Protein AF-A0A2G2H6J4-F1 (afdb_monomer_lite)

Secondary structure (DSSP, 8-state):
--SSHHHHHHHSSS---------PEEETTT-SBPPEETT-TT-SSHHHHHHHHHHHHHHHHHTT---SS-EEEEEEEEE-TTS-EEEEEEEEE-HHHHHHHHHHHHHHHHHHHHHHHHHHHHHHHHTTS-S--------TTTTTTTTSS---SSHHHHHHHHHHHH--EEE-EEETTEEEEEEEEEEEEE--

Radius of gyration: 25.8 Å; chains: 1; bounding box: 70×59×60 Å

pLDDT: mean 78.17, std 18.8, range [38.25, 97.38]

Foldseek 3Di:
DPPPVVVVCVVPPDDPDPPPPVFDAAAQVPFPFAFAWPPQPPPPDRPVVVLVLLCVLCCVVQVVQPAPDKFKKKWKWKQALVFAIDPTDIGGGCPSVQVVVVVVVVVVVVVVVVVVVVVVVVVVVVVVDDDDDDDDDPPPPPVVVVVVVPDPPGPSVNSVVSCRVRITTPHATDHPRGRGMYMDMRIDIDDD

Structure (mmCIF, N/CA/C/O backbone):
data_AF-A0A2G2H6J4-F1
#
_entry.id   AF-A0A2G2H6J4-F1
#
loop_
_atom_site.group_PDB
_atom_site.id
_atom_site.type_symbol
_atom_site.label_atom_id
_atom_site.label_alt_id
_atom_site.label_comp_id
_atom_site.label_asym_id
_atom_site.label_entity_id
_atom_site.label_seq_id
_atom_site.pdbx_PDB_ins_code
_atom_site.Cartn_x
_atom_site.Cartn_y
_atom_site.Cartn_z
_atom_site.occupancy
_atom_site.B_iso_or_equiv
_atom_site.auth_seq_id
_atom_site.auth_comp_id
_atom_site.auth_asym_id
_atom_site.auth_atom_id
_atom_site.pdbx_PDB_model_num
ATOM 1 N N . MET A 1 1 ? 29.496 -45.211 30.430 1.00 53.81 1 MET A N 1
ATOM 2 C CA . MET A 1 1 ? 28.353 -44.350 30.821 1.00 53.81 1 MET A CA 1
ATOM 3 C C . MET A 1 1 ? 28.423 -42.993 30.107 1.00 53.81 1 MET A C 1
ATOM 5 O O . MET A 1 1 ? 28.480 -41.964 30.766 1.00 53.81 1 MET A O 1
ATOM 9 N N . LYS A 1 2 ? 28.460 -42.969 28.765 1.00 48.81 2 LYS A N 1
ATOM 10 C CA . LYS A 1 2 ? 28.408 -41.722 27.970 1.00 48.81 2 LYS A CA 1
ATOM 11 C C . LYS A 1 2 ? 27.407 -41.770 26.804 1.00 48.81 2 LYS A C 1
ATOM 13 O O . LYS A 1 2 ? 27.169 -40.742 26.190 1.00 48.81 2 LYS A O 1
ATOM 18 N N . ASP A 1 3 ? 26.724 -42.897 26.596 1.00 51.22 3 ASP A N 1
ATOM 19 C CA . ASP A 1 3 ? 25.886 -43.107 25.403 1.00 51.22 3 ASP A CA 1
ATOM 20 C C . ASP A 1 3 ? 24.373 -42.979 25.654 1.00 51.22 3 ASP A C 1
ATOM 22 O O . ASP A 1 3 ? 23.571 -43.194 24.755 1.00 51.22 3 ASP A O 1
ATOM 26 N N . ILE A 1 4 ? 23.955 -42.593 26.865 1.00 51.16 4 ILE A N 1
ATOM 27 C CA . ILE A 1 4 ? 22.527 -42.455 27.220 1.00 51.16 4 ILE A CA 1
ATOM 28 C C . ILE A 1 4 ? 22.023 -41.008 27.041 1.00 51.16 4 ILE A C 1
ATOM 30 O O . ILE A 1 4 ? 20.825 -40.777 26.903 1.00 51.16 4 ILE A O 1
ATOM 34 N N . PHE A 1 5 ? 22.922 -40.022 26.945 1.00 47.19 5 PHE A N 1
ATOM 35 C CA . PHE A 1 5 ? 22.533 -38.609 26.838 1.00 47.19 5 PHE A CA 1
ATOM 36 C C . PHE A 1 5 ? 22.130 -38.151 25.424 1.00 47.19 5 PHE A C 1
ATOM 38 O O . PHE A 1 5 ? 21.476 -37.120 25.302 1.00 47.19 5 PHE A O 1
ATOM 45 N N . CYS A 1 6 ? 22.436 -38.905 24.360 1.00 45.38 6 CYS A N 1
ATOM 46 C CA . CYS A 1 6 ? 22.014 -38.532 22.998 1.00 45.38 6 CYS A CA 1
ATOM 47 C C . CYS A 1 6 ? 20.571 -38.937 22.656 1.00 45.38 6 CYS A C 1
ATOM 49 O O . CYS A 1 6 ? 19.964 -38.328 21.781 1.00 45.38 6 CYS A O 1
ATOM 51 N N . ILE A 1 7 ? 19.983 -39.920 23.347 1.00 48.59 7 ILE A N 1
ATOM 52 C CA . ILE A 1 7 ? 18.639 -40.418 22.999 1.00 48.59 7 ILE A CA 1
ATOM 53 C C . ILE A 1 7 ? 17.538 -39.486 23.534 1.00 48.59 7 ILE A C 1
ATOM 55 O O . ILE A 1 7 ? 16.490 -39.337 22.910 1.00 48.59 7 ILE A O 1
ATOM 59 N N . ILE A 1 8 ? 17.786 -38.771 24.636 1.00 47.91 8 ILE A N 1
ATOM 60 C CA . ILE A 1 8 ? 16.792 -37.856 25.226 1.00 47.91 8 ILE A CA 1
ATOM 61 C C . ILE A 1 8 ? 16.597 -36.595 24.360 1.00 47.91 8 ILE A C 1
ATOM 63 O O . ILE A 1 8 ? 15.494 -36.053 24.311 1.00 47.91 8 ILE A O 1
ATOM 67 N N . ALA A 1 9 ? 17.607 -36.184 23.583 1.00 46.34 9 ALA A N 1
ATOM 68 C CA . ALA A 1 9 ? 17.483 -35.070 22.638 1.00 46.34 9 ALA A CA 1
ATOM 69 C C . ALA A 1 9 ? 16.568 -35.386 21.435 1.00 46.34 9 ALA A C 1
ATOM 71 O O . ALA A 1 9 ? 16.030 -34.469 20.819 1.00 46.34 9 ALA A O 1
ATOM 72 N N . VAL A 1 10 ? 16.330 -36.668 21.128 1.00 49.16 10 VAL A N 1
ATOM 73 C CA . VAL A 1 10 ? 15.421 -37.086 20.045 1.00 49.16 10 VAL A CA 1
ATOM 74 C C . VAL A 1 10 ? 13.956 -37.111 20.509 1.00 49.16 10 VAL A C 1
ATOM 76 O O . VAL A 1 10 ? 13.056 -36.954 19.690 1.00 49.16 10 VAL A O 1
ATOM 79 N N . LEU A 1 11 ? 13.691 -37.215 21.819 1.00 47.47 11 LEU A N 1
ATOM 80 C CA . LEU A 1 11 ? 12.323 -37.228 22.365 1.00 47.47 11 LEU A CA 1
ATOM 81 C C . LEU A 1 11 ? 11.753 -35.836 22.686 1.00 47.47 11 LEU A C 1
ATOM 83 O O . LEU A 1 11 ? 10.541 -35.698 22.807 1.00 47.47 11 LEU A O 1
ATOM 87 N N . PHE A 1 12 ? 12.591 -34.799 22.762 1.00 49.03 12 PHE A N 1
ATOM 88 C CA . PHE A 1 12 ? 12.162 -33.399 22.941 1.00 49.03 12 PHE A CA 1
ATOM 89 C C . PHE A 1 12 ? 12.494 -32.500 21.735 1.00 49.03 12 PHE A C 1
ATOM 91 O O . PHE A 1 12 ? 12.412 -31.278 21.825 1.00 49.03 12 PHE A O 1
ATOM 98 N N . GLY A 1 13 ? 12.891 -33.094 20.606 1.00 50.12 13 GLY A N 1
ATOM 99 C CA . GLY A 1 13 ? 13.472 -32.377 19.466 1.00 50.12 13 GLY A CA 1
ATOM 100 C C . GLY A 1 13 ? 12.536 -32.083 18.292 1.00 50.12 13 GLY A C 1
ATOM 101 O O . GLY A 1 13 ? 12.991 -31.511 17.308 1.00 50.12 13 GLY A O 1
ATOM 102 N N . VAL A 1 14 ? 11.255 -32.460 18.343 1.00 56.88 14 VAL A N 1
ATOM 103 C CA . VAL A 1 14 ? 10.308 -32.182 17.249 1.00 56.88 14 VAL A CA 1
ATOM 104 C C . VAL A 1 14 ? 8.954 -31.789 17.813 1.00 56.88 14 VAL A C 1
ATOM 106 O O . VAL A 1 14 ? 8.169 -32.642 18.212 1.00 56.88 14 VAL A O 1
ATOM 109 N N . SER A 1 15 ? 8.695 -30.483 17.825 1.00 49.84 15 SER A N 1
ATOM 110 C CA . SER A 1 15 ? 7.409 -29.870 17.459 1.00 49.84 15 SER A CA 1
ATOM 111 C C . SER A 1 15 ? 7.439 -28.386 17.827 1.00 49.84 15 SER A C 1
ATOM 113 O O . SER A 1 15 ? 6.701 -27.936 18.699 1.00 49.84 15 SER A O 1
ATOM 115 N N . LEU A 1 16 ? 8.274 -27.593 17.143 1.00 47.56 16 LEU A N 1
ATOM 116 C CA . LEU A 1 16 ? 7.927 -26.184 16.957 1.00 47.56 16 LEU A CA 1
ATOM 117 C C . LEU A 1 16 ? 6.875 -26.170 15.845 1.00 47.56 16 LEU A C 1
AT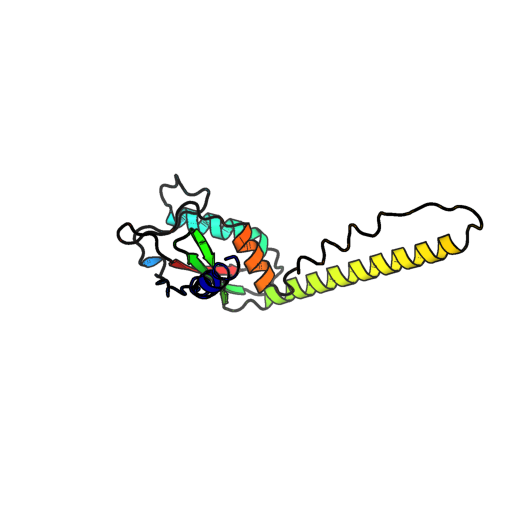OM 119 O O . LEU A 1 16 ? 7.180 -26.010 14.666 1.00 47.56 16 LEU A O 1
ATOM 123 N N . LEU A 1 17 ? 5.641 -26.496 16.225 1.00 44.19 17 LEU A N 1
ATOM 124 C CA . LEU A 1 17 ? 4.494 -26.331 15.354 1.00 44.19 17 LEU A CA 1
ATOM 125 C C . LEU A 1 17 ? 4.433 -24.846 15.009 1.00 44.19 17 LEU A C 1
ATOM 127 O O . LEU A 1 17 ? 4.262 -24.007 15.893 1.00 44.19 17 LEU A O 1
ATOM 131 N N . ALA A 1 18 ? 4.592 -24.538 13.724 1.00 49.94 18 ALA A N 1
ATOM 132 C CA . ALA A 1 18 ? 4.018 -23.339 13.150 1.00 49.94 18 ALA A CA 1
ATOM 133 C C . ALA A 1 18 ? 2.519 -23.399 13.466 1.00 49.94 18 ALA A C 1
ATOM 135 O O . ALA A 1 18 ? 1.755 -24.101 12.808 1.00 49.94 18 ALA A O 1
ATOM 136 N N . GLN A 1 19 ? 2.123 -22.771 14.571 1.00 46.06 19 GLN A N 1
ATOM 137 C CA . GLN A 1 19 ? 0.727 -22.521 14.862 1.00 46.06 19 GLN A CA 1
ATOM 138 C C . GLN A 1 19 ? 0.281 -21.471 13.848 1.00 46.06 19 GLN A C 1
ATOM 140 O O . GLN A 1 19 ? 0.459 -20.274 14.075 1.00 46.06 19 GLN A O 1
ATOM 145 N N . ASP A 1 20 ? -0.285 -21.926 12.730 1.00 50.69 20 ASP A N 1
ATOM 146 C CA . ASP A 1 20 ? -1.257 -21.132 11.983 1.00 50.69 20 ASP A CA 1
ATOM 147 C C . ASP A 1 20 ? -2.465 -20.962 12.907 1.00 50.69 20 ASP A C 1
ATOM 149 O O . ASP A 1 20 ? -3.450 -21.696 12.872 1.00 50.69 20 ASP A O 1
ATOM 153 N N . ASN A 1 21 ? -2.337 -20.022 13.840 1.00 63.00 21 ASN A N 1
ATOM 154 C CA . ASN A 1 21 ? -3.494 -19.458 14.494 1.00 63.00 21 ASN A CA 1
ATOM 155 C C . ASN A 1 21 ? -4.231 -18.706 13.387 1.00 63.00 21 ASN A C 1
ATOM 157 O O . ASN A 1 21 ? -3.714 -17.697 12.901 1.00 63.00 21 ASN A O 1
ATOM 161 N N . ASP A 1 22 ? -5.395 -19.215 12.978 1.00 74.56 22 ASP A N 1
ATOM 162 C CA . ASP A 1 22 ? -6.333 -18.534 12.084 1.00 74.56 22 ASP A CA 1
ATOM 163 C C . ASP A 1 22 ? -6.742 -17.200 12.723 1.00 74.56 22 ASP A C 1
ATOM 165 O O . ASP A 1 22 ? -7.742 -17.068 13.433 1.00 74.56 22 ASP A O 1
ATOM 169 N N . GLU A 1 23 ? -5.892 -16.197 12.539 1.00 85.69 23 GLU A N 1
ATOM 170 C CA . GLU A 1 23 ? -6.055 -14.888 13.130 1.00 85.69 23 GLU A CA 1
ATOM 171 C C . GLU A 1 23 ? -7.283 -14.237 12.505 1.00 85.69 23 GLU A C 1
ATOM 173 O O . GLU A 1 23 ? -7.331 -13.951 11.306 1.00 85.69 23 GLU A O 1
ATOM 178 N N . LYS A 1 24 ? -8.301 -13.996 13.328 1.00 93.12 24 LYS A N 1
ATOM 179 C CA . LYS A 1 24 ? -9.551 -13.406 12.868 1.00 93.12 24 LYS A CA 1
ATOM 180 C C . LYS A 1 24 ? -9.310 -11.996 12.322 1.00 93.12 24 LYS A C 1
ATOM 182 O O . LYS A 1 24 ? -8.872 -11.101 13.044 1.00 93.12 24 LYS A O 1
ATOM 187 N N . ILE A 1 25 ? -9.664 -11.795 11.055 1.00 95.81 25 ILE A N 1
ATOM 188 C CA . ILE A 1 25 ? -9.542 -10.510 10.361 1.00 95.81 25 ILE A CA 1
ATOM 189 C C . ILE A 1 25 ? -10.883 -9.772 10.414 1.00 95.81 25 ILE A C 1
ATOM 191 O O . ILE A 1 25 ? -11.901 -10.271 9.932 1.00 95.81 25 ILE A O 1
ATOM 195 N N . TYR A 1 26 ? -10.879 -8.566 10.974 1.00 96.50 26 TYR A N 1
ATOM 196 C CA . TYR A 1 26 ? -12.039 -7.678 11.037 1.00 96.50 26 TYR A CA 1
ATOM 197 C C . TYR A 1 26 ? -12.042 -6.682 9.876 1.00 96.50 26 TYR A C 1
ATOM 199 O O . TYR A 1 26 ? -11.001 -6.359 9.314 1.00 96.50 26 TYR A O 1
ATOM 207 N N . ASN A 1 27 ? -13.210 -6.153 9.515 1.00 96.56 27 ASN A N 1
ATOM 208 C CA . ASN A 1 27 ? -13.281 -5.031 8.579 1.00 96.56 27 ASN A CA 1
ATOM 209 C C . ASN A 1 27 ? -12.948 -3.722 9.305 1.00 96.56 27 ASN A C 1
ATOM 211 O O . ASN A 1 27 ? -13.371 -3.526 10.444 1.00 96.56 27 ASN A O 1
ATOM 215 N N . PHE A 1 28 ? -12.262 -2.806 8.618 1.00 95.44 28 PHE A N 1
ATOM 216 C CA . PHE A 1 28 ? -11.861 -1.499 9.159 1.00 95.44 28 PHE A CA 1
ATOM 217 C C . PHE A 1 28 ? -13.009 -0.715 9.810 1.00 95.44 28 PHE A C 1
ATOM 219 O O . PHE A 1 28 ? -12.828 -0.116 10.859 1.00 95.44 28 PHE A O 1
ATOM 226 N N . ASN A 1 29 ? -14.215 -0.795 9.249 1.00 93.62 29 ASN A N 1
ATOM 227 C CA . ASN A 1 29 ? -15.375 -0.039 9.734 1.00 93.62 29 ASN A CA 1
ATOM 228 C C . ASN A 1 29 ? -16.028 -0.646 10.994 1.00 93.62 29 ASN A C 1
ATOM 230 O O . ASN A 1 29 ? -17.006 -0.100 11.493 1.00 93.62 29 ASN A O 1
ATOM 234 N N . VAL A 1 30 ? -15.565 -1.814 11.450 1.00 94.94 30 VAL A N 1
ATOM 235 C CA . VAL A 1 30 ? -16.158 -2.559 12.577 1.00 94.94 30 VAL A CA 1
ATOM 236 C C . VAL A 1 30 ? -15.301 -2.457 13.838 1.00 94.94 30 VAL A C 1
ATOM 238 O O . VAL A 1 30 ? -15.811 -2.650 14.942 1.00 94.94 30 VAL A O 1
ATOM 241 N N . VAL A 1 31 ? -14.005 -2.170 13.702 1.00 95.19 31 VAL A N 1
ATOM 242 C CA . VAL A 1 31 ? -13.122 -2.045 14.865 1.00 95.19 31 VAL A CA 1
ATOM 243 C C . VAL A 1 31 ? -13.379 -0.747 15.617 1.00 95.19 31 VAL A C 1
ATOM 245 O O . VAL A 1 31 ? -13.730 0.274 15.031 1.00 95.19 31 VAL A O 1
ATOM 248 N N . LYS A 1 32 ? -13.203 -0.799 16.939 1.00 92.81 32 LYS A N 1
ATOM 249 C CA . LYS A 1 32 ? -13.398 0.362 17.811 1.00 92.81 32 LYS A CA 1
ATOM 250 C C . LYS A 1 32 ? -12.258 1.363 17.648 1.00 92.81 32 LYS A C 1
ATOM 252 O O . LYS A 1 32 ? -12.498 2.565 17.605 1.00 92.81 32 LYS A O 1
ATOM 257 N N . GLU A 1 33 ? -11.031 0.856 17.574 1.00 94.81 33 GLU A N 1
ATOM 258 C CA . GLU A 1 33 ? -9.832 1.663 17.388 1.00 94.81 33 GLU A CA 1
ATOM 259 C C . GLU A 1 33 ? -9.101 1.175 16.141 1.00 94.81 33 GLU A C 1
ATOM 261 O O . GLU A 1 33 ? -8.753 -0.000 16.022 1.00 94.81 33 GLU A O 1
ATOM 266 N N . ILE A 1 34 ? -8.906 2.079 15.185 1.00 95.81 34 ILE A N 1
ATOM 267 C CA . ILE A 1 34 ? -8.227 1.786 13.923 1.00 95.81 34 ILE A CA 1
ATOM 268 C C . ILE A 1 34 ? -6.703 1.710 14.119 1.00 95.81 34 ILE A C 1
ATOM 270 O O . ILE A 1 34 ? -6.186 2.273 15.089 1.00 95.81 34 ILE A O 1
ATOM 274 N N . PRO A 1 35 ? -5.957 1.073 13.195 1.00 96.50 35 PRO A N 1
ATOM 275 C CA . PRO A 1 35 ? -4.502 1.126 13.226 1.00 96.50 35 PRO A CA 1
ATOM 276 C C . PRO A 1 35 ? -4.011 2.573 13.111 1.00 96.50 35 PRO A C 1
ATOM 278 O O . PRO A 1 35 ? -4.496 3.337 12.276 1.00 96.50 35 PRO A O 1
ATOM 281 N N . ILE A 1 36 ? -3.012 2.933 13.911 1.00 96.31 36 ILE A N 1
ATOM 282 C CA . ILE A 1 36 ? -2.348 4.236 13.839 1.00 96.31 36 ILE A CA 1
ATOM 283 C C . ILE A 1 36 ? -1.073 4.071 13.019 1.00 96.31 36 ILE A C 1
ATOM 285 O O . ILE A 1 36 ? -0.173 3.331 13.415 1.00 96.31 36 ILE A O 1
ATOM 289 N N . ILE A 1 37 ? -0.996 4.757 11.880 1.00 95.38 37 ILE A N 1
ATOM 290 C CA . ILE A 1 37 ? 0.233 4.875 11.084 1.00 95.38 37 ILE A CA 1
ATOM 291 C C . ILE A 1 37 ? 1.153 5.906 11.750 1.00 95.38 37 ILE A C 1
ATOM 293 O O . ILE A 1 37 ? 0.672 6.872 12.343 1.00 95.38 37 ILE A O 1
ATOM 297 N N . VAL A 1 38 ? 2.467 5.690 11.667 1.00 94.69 38 VAL A N 1
ATOM 298 C CA . VAL A 1 38 ? 3.471 6.651 12.152 1.00 94.69 38 VAL A CA 1
ATOM 299 C C . VAL A 1 38 ? 3.224 8.032 11.533 1.00 94.69 38 VAL A C 1
ATOM 301 O O . VAL A 1 38 ? 3.143 8.151 10.310 1.00 94.69 38 VAL A O 1
ATOM 304 N N . GLY A 1 39 ? 3.110 9.060 12.377 1.00 93.12 39 GLY A N 1
ATOM 305 C CA . GLY A 1 39 ? 2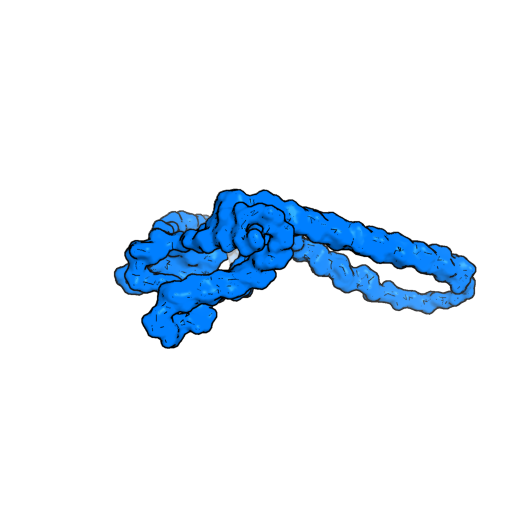.756 10.431 11.992 1.00 93.12 39 GLY A CA 1
ATOM 306 C C . GLY A 1 39 ? 1.306 10.818 12.312 1.00 93.12 39 GLY A C 1
ATOM 307 O O . GLY A 1 39 ? 0.964 11.995 12.226 1.00 93.12 39 GLY A O 1
ATOM 308 N N . CYS A 1 40 ? 0.462 9.862 12.714 1.00 96.19 40 CYS A N 1
ATOM 309 C CA . CYS A 1 40 ? -0.944 10.094 13.064 1.00 96.19 40 CYS A CA 1
ATOM 310 C C . CYS A 1 40 ? -1.256 9.989 14.567 1.00 96.19 40 CYS A C 1
ATOM 312 O O . CYS A 1 40 ? -2.431 9.999 14.939 1.00 96.19 40 CYS A O 1
ATOM 314 N N . GLU A 1 41 ? -0.251 9.873 15.438 1.00 95.12 41 GLU A N 1
ATOM 315 C CA . GLU A 1 41 ? -0.424 9.625 16.878 1.00 95.12 41 GLU A CA 1
ATOM 316 C C . GLU A 1 41 ? -1.254 10.708 17.581 1.00 95.12 41 GLU A C 1
ATOM 318 O O . GLU A 1 41 ? -2.171 10.390 18.343 1.00 95.12 41 GLU A O 1
ATOM 323 N N . GLU A 1 42 ? -0.964 11.969 17.263 1.00 94.69 42 GLU A N 1
ATOM 324 C CA . GLU A 1 42 ? -1.557 13.153 17.896 1.00 94.69 42 GLU A CA 1
ATOM 325 C C . GLU A 1 42 ? -2.707 13.760 17.073 1.00 94.69 42 GLU A C 1
ATOM 327 O O . GLU A 1 42 ? -3.225 14.827 17.403 1.00 94.69 42 GLU A O 1
ATOM 332 N N . SER A 1 43 ? -3.126 13.103 15.983 1.00 95.19 43 SER A N 1
ATOM 333 C CA . SER A 1 43 ? -4.230 13.611 15.165 1.00 95.19 43 SER A CA 1
ATOM 334 C C . SER A 1 43 ? -5.551 13.534 15.931 1.00 95.19 43 SER A C 1
ATOM 336 O O . SER A 1 43 ? -5.932 12.473 16.435 1.00 95.19 43 SER A O 1
ATOM 338 N N . ALA A 1 44 ? -6.293 14.646 15.949 1.00 93.62 44 ALA A N 1
ATOM 339 C CA . ALA A 1 44 ? -7.660 14.686 16.467 1.00 93.62 44 ALA A CA 1
ATOM 340 C C . ALA A 1 44 ? -8.606 13.783 15.654 1.00 93.62 44 ALA A C 1
ATOM 342 O O . ALA A 1 44 ? -9.517 13.178 16.214 1.00 93.62 44 ALA A O 1
ATOM 343 N N . ASP A 1 45 ? -8.355 13.658 14.347 1.00 95.62 45 ASP A N 1
ATOM 344 C CA . ASP A 1 45 ? -9.065 12.753 13.444 1.00 95.62 45 ASP A CA 1
ATOM 345 C C . ASP A 1 45 ? -8.082 11.712 12.892 1.00 95.62 45 ASP A C 1
ATOM 347 O O . ASP A 1 45 ? -7.393 11.909 11.882 1.00 95.62 45 ASP A O 1
ATOM 351 N N . ARG A 1 46 ? -7.965 10.601 13.623 1.00 93.75 46 ARG A N 1
ATOM 352 C CA . ARG A 1 46 ? -7.043 9.509 13.284 1.00 93.75 46 ARG A CA 1
ATOM 353 C C . ARG A 1 46 ? -7.436 8.807 11.990 1.00 93.75 46 ARG A C 1
ATOM 355 O O . ARG A 1 46 ? -6.552 8.366 11.264 1.00 93.75 46 ARG A O 1
ATOM 362 N N . GLU A 1 47 ? -8.732 8.705 11.688 1.00 94.00 47 GLU A N 1
ATOM 363 C CA . GLU A 1 47 ? -9.204 8.039 10.471 1.00 94.00 47 GLU A CA 1
ATOM 364 C C . GLU A 1 47 ? -8.849 8.853 9.236 1.00 94.00 47 GLU A C 1
ATOM 366 O O . GLU A 1 47 ? -8.321 8.307 8.262 1.00 94.00 47 GLU A O 1
ATOM 371 N N . LYS A 1 48 ? -9.095 10.162 9.288 1.00 95.50 48 LYS A N 1
ATOM 372 C CA . LYS A 1 48 ? -8.693 11.063 8.215 1.00 95.50 48 LYS A CA 1
ATOM 373 C C . LYS A 1 48 ? -7.179 11.037 8.009 1.00 95.50 48 LYS A C 1
ATOM 375 O O . LYS A 1 48 ? -6.741 10.794 6.887 1.00 95.50 48 LYS A O 1
ATOM 380 N N . CYS A 1 49 ? -6.399 11.175 9.085 1.00 96.25 49 CYS A N 1
ATOM 381 C CA . CYS A 1 49 ? -4.937 11.129 9.001 1.00 96.25 49 CYS A CA 1
ATOM 382 C C . CYS A 1 49 ? -4.432 9.803 8.416 1.00 96.25 49 CYS A C 1
ATOM 384 O O . CYS A 1 49 ? -3.598 9.802 7.515 1.00 96.25 49 CYS A O 1
ATOM 386 N N . PHE A 1 50 ? -4.982 8.668 8.863 1.00 95.38 50 PHE A N 1
ATOM 387 C CA . PHE A 1 50 ? -4.636 7.348 8.334 1.00 95.38 50 PHE A CA 1
ATOM 388 C C . PHE A 1 50 ? -4.811 7.283 6.812 1.00 95.38 50 PHE A C 1
ATOM 390 O O . PHE A 1 50 ? -3.925 6.804 6.106 1.00 95.38 50 PHE A O 1
ATOM 397 N N . LYS A 1 51 ? -5.941 7.784 6.296 1.00 94.12 51 LYS A N 1
ATOM 398 C CA . LYS A 1 51 ? -6.229 7.795 4.854 1.00 94.12 51 LYS A CA 1
ATOM 399 C C . LYS A 1 51 ? -5.285 8.716 4.091 1.00 94.12 51 LYS A C 1
ATOM 401 O O . LYS A 1 51 ? -4.808 8.321 3.030 1.00 94.12 51 LYS A O 1
ATOM 406 N N . GLU A 1 52 ? -5.028 9.906 4.625 1.00 93.81 52 GLU A N 1
ATOM 407 C CA . GLU A 1 52 ? -4.155 10.908 4.008 1.00 93.81 52 GLU A CA 1
ATOM 408 C C . GLU A 1 52 ? -2.716 10.408 3.919 1.00 93.81 52 GLU A C 1
ATOM 410 O O . GLU A 1 52 ? -2.183 10.339 2.817 1.00 93.81 52 GLU A O 1
ATOM 415 N N . VAL A 1 53 ? -2.130 9.948 5.028 1.00 92.94 53 VAL A N 1
ATOM 416 C CA . VAL A 1 53 ? -0.749 9.438 5.047 1.00 92.94 53 VAL A CA 1
ATOM 417 C C . VAL A 1 53 ? -0.606 8.200 4.165 1.00 92.94 53 VAL A C 1
ATOM 419 O O . VAL A 1 53 ? 0.373 8.065 3.431 1.00 92.94 53 VAL A O 1
ATOM 422 N N . LEU A 1 54 ? -1.578 7.282 4.201 1.00 92.19 54 LEU A N 1
ATOM 423 C CA . LEU A 1 54 ? -1.533 6.090 3.357 1.00 92.19 54 LEU A CA 1
ATOM 424 C C . LEU A 1 54 ? -1.581 6.458 1.870 1.00 92.19 54 LEU A C 1
ATOM 426 O O . LEU A 1 54 ? -0.825 5.900 1.075 1.00 92.19 54 LEU A O 1
ATOM 430 N N . PHE A 1 55 ? -2.457 7.392 1.498 1.00 90.69 55 PHE A N 1
ATOM 431 C CA . PHE A 1 55 ? -2.557 7.880 0.129 1.00 90.69 55 PHE A CA 1
ATOM 432 C C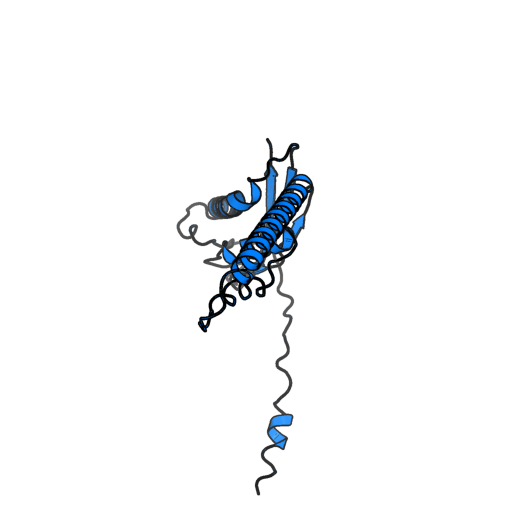 . PHE A 1 55 ? -1.299 8.637 -0.294 1.00 90.69 55 PHE A C 1
ATOM 434 O O . PHE A 1 55 ? -0.774 8.342 -1.358 1.00 90.69 55 PHE A O 1
ATOM 441 N N . GLU A 1 56 ? -0.782 9.540 0.540 1.00 90.62 56 GLU A N 1
ATOM 442 C CA . GLU A 1 56 ? 0.448 10.300 0.295 1.00 90.62 56 GLU A CA 1
ATOM 443 C C . GLU A 1 56 ? 1.622 9.359 0.010 1.00 90.62 56 GLU A C 1
ATOM 445 O O . GLU A 1 56 ? 2.237 9.451 -1.050 1.00 90.62 56 GLU A O 1
ATOM 450 N N . LYS A 1 57 ? 1.867 8.367 0.878 1.00 89.69 57 LYS A N 1
ATOM 451 C CA . LYS A 1 57 ? 2.951 7.392 0.673 1.00 89.69 57 LYS A CA 1
ATOM 452 C C . LYS A 1 57 ? 2.800 6.595 -0.615 1.00 89.69 57 LYS A C 1
ATOM 454 O O . LYS A 1 57 ? 3.798 6.221 -1.215 1.00 89.69 57 LYS A O 1
ATOM 459 N N . LEU A 1 58 ? 1.572 6.300 -1.024 1.00 88.38 58 LEU A N 1
ATOM 460 C CA . LEU A 1 58 ? 1.301 5.572 -2.262 1.00 88.38 58 LEU A CA 1
ATOM 461 C C . LEU A 1 58 ? 1.301 6.476 -3.490 1.00 88.38 58 LEU A C 1
ATOM 463 O O . LEU A 1 58 ? 1.465 5.975 -4.601 1.00 88.38 58 LEU A O 1
ATOM 467 N N . SER A 1 59 ? 1.098 7.777 -3.304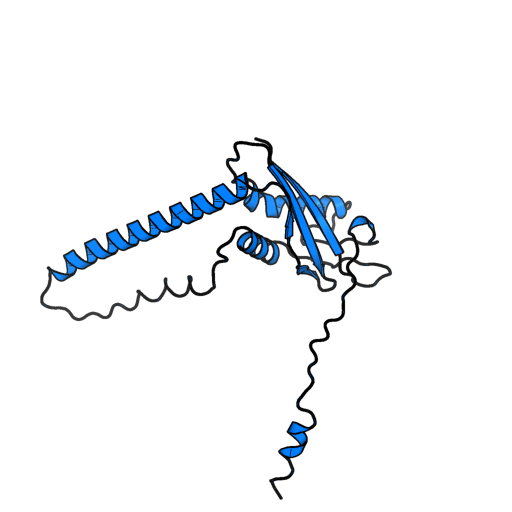 1.00 85.31 59 SER A N 1
ATOM 468 C CA . SER A 1 59 ? 0.927 8.721 -4.394 1.00 85.31 59 SER A CA 1
ATOM 469 C C . SER A 1 59 ? 2.199 8.820 -5.235 1.00 85.31 59 SER A C 1
ATOM 471 O O . SER A 1 59 ? 2.124 8.635 -6.449 1.00 85.31 59 SER A O 1
ATOM 473 N N . ASP A 1 60 ? 3.358 8.922 -4.584 1.00 76.06 60 ASP A N 1
ATOM 474 C CA . ASP A 1 60 ? 4.672 8.918 -5.237 1.00 76.06 60 ASP A CA 1
ATOM 475 C C . ASP A 1 60 ? 4.877 7.683 -6.118 1.00 76.06 60 ASP A C 1
ATOM 477 O O . ASP A 1 60 ? 5.487 7.750 -7.176 1.00 76.06 60 ASP A O 1
ATOM 481 N N . TYR A 1 61 ? 4.338 6.536 -5.699 1.00 77.62 61 TYR A N 1
ATOM 482 C CA . TYR A 1 61 ? 4.465 5.307 -6.466 1.00 77.62 61 TYR A CA 1
ATOM 483 C C . TYR A 1 61 ? 3.422 5.216 -7.590 1.00 77.62 61 TYR A C 1
ATOM 485 O O . TYR A 1 61 ? 3.712 4.653 -8.633 1.00 77.62 61 TYR A O 1
ATOM 493 N N . ILE A 1 62 ? 2.202 5.731 -7.414 1.00 78.81 62 ILE A N 1
ATOM 494 C CA . ILE A 1 62 ? 1.079 5.499 -8.342 1.00 78.81 62 ILE A CA 1
ATOM 495 C C . ILE A 1 62 ? 0.940 6.591 -9.418 1.00 78.81 62 ILE A C 1
ATOM 497 O O . ILE A 1 62 ? 0.498 6.285 -10.531 1.00 78.81 62 ILE A O 1
ATOM 501 N N . PHE A 1 63 ? 1.242 7.854 -9.101 1.00 71.44 63 PHE A N 1
ATOM 502 C CA . PHE A 1 63 ? 0.879 8.995 -9.956 1.00 71.44 63 PHE A CA 1
ATOM 503 C C . PHE A 1 63 ? 1.868 9.319 -11.076 1.00 71.44 63 PHE A C 1
ATOM 505 O O . PHE A 1 63 ? 1.506 10.089 -11.961 1.00 71.44 63 PHE A O 1
ATOM 512 N N . ASP A 1 64 ? 3.018 8.649 -11.146 1.00 66.81 64 ASP A N 1
ATOM 513 C CA . ASP A 1 64 ? 3.910 8.727 -12.316 1.00 66.81 64 ASP A CA 1
ATOM 514 C C . ASP A 1 64 ? 3.332 8.034 -13.568 1.00 66.81 64 ASP A C 1
ATOM 516 O O . ASP A 1 64 ? 3.956 7.978 -14.630 1.00 66.81 64 ASP A O 1
ATOM 520 N N . CYS A 1 65 ? 2.099 7.523 -13.489 1.00 67.06 65 CYS A N 1
ATOM 521 C CA . CYS A 1 65 ? 1.426 6.927 -14.629 1.00 67.06 65 CYS A CA 1
ATOM 522 C C . CYS A 1 65 ? 0.906 8.002 -15.604 1.00 67.06 65 CYS A C 1
ATOM 524 O O . CYS A 1 65 ? -0.045 8.714 -15.311 1.00 67.06 65 CYS A O 1
ATOM 526 N N . ASN A 1 66 ? 1.456 8.095 -16.819 1.00 66.88 66 ASN A N 1
ATOM 527 C CA . ASN A 1 66 ? 0.926 8.944 -17.900 1.00 66.88 66 ASN A CA 1
ATOM 528 C C . ASN A 1 66 ? -0.328 8.328 -18.571 1.00 66.88 66 ASN A C 1
ATOM 530 O O . ASN A 1 66 ? -0.338 7.984 -19.760 1.00 66.88 66 ASN A O 1
ATOM 534 N N . CYS A 1 67 ? -1.349 8.004 -17.773 1.00 67.25 67 CYS A N 1
ATOM 535 C CA . CYS A 1 67 ? -2.447 7.135 -18.197 1.00 67.25 67 CYS A CA 1
ATOM 536 C C . CYS A 1 67 ? -3.454 7.884 -19.075 1.00 67.25 67 CYS A C 1
ATOM 538 O O . CYS A 1 67 ? -4.151 8.780 -18.622 1.00 67.25 67 CYS A O 1
ATOM 540 N N . THR A 1 68 ? -3.626 7.434 -20.321 1.00 68.12 68 THR A N 1
ATOM 541 C CA . THR A 1 68 ? -4.547 8.038 -21.308 1.00 68.12 68 THR A CA 1
ATOM 542 C C . THR A 1 68 ? -6.035 7.864 -20.989 1.00 68.12 68 THR A C 1
ATOM 544 O O . THR A 1 68 ? -6.889 8.394 -21.694 1.00 68.12 68 THR A O 1
ATOM 547 N N . SER A 1 69 ? -6.381 7.088 -19.961 1.00 74.31 69 SER A N 1
ATOM 548 C CA . SER A 1 69 ? -7.768 6.825 -19.576 1.00 74.31 69 SER A CA 1
ATOM 549 C C . SER A 1 69 ? -7.913 6.722 -18.066 1.00 74.31 69 SER A C 1
ATOM 551 O O . SER A 1 69 ? -7.006 6.250 -17.376 1.00 74.31 69 SER A O 1
ATOM 553 N N . ARG A 1 70 ? -9.093 7.106 -17.567 1.00 82.31 70 ARG A N 1
ATOM 554 C CA . ARG A 1 70 ? -9.444 7.038 -16.146 1.00 82.31 70 ARG A CA 1
ATOM 555 C C . ARG A 1 70 ? -9.252 5.615 -15.609 1.00 82.31 70 ARG A C 1
ATOM 557 O O . ARG A 1 70 ? -9.968 4.700 -16.019 1.00 82.31 70 ARG A O 1
ATOM 564 N N . GLN A 1 71 ? -8.320 5.442 -14.674 1.00 83.44 71 GLN A N 1
ATOM 565 C CA . GLN A 1 71 ? -8.074 4.161 -14.008 1.00 83.44 71 GLN A CA 1
ATOM 566 C C . GLN A 1 71 ? -8.794 4.134 -12.662 1.00 83.44 71 GLN A C 1
ATOM 568 O O . GLN A 1 71 ? -8.820 5.129 -11.936 1.00 83.44 71 GLN A O 1
ATOM 573 N N . ARG A 1 72 ? -9.386 2.986 -12.329 1.00 87.12 72 ARG A N 1
ATOM 574 C CA . ARG A 1 72 ? -10.047 2.754 -11.041 1.00 87.12 72 ARG A CA 1
ATOM 575 C C . ARG A 1 72 ? -9.683 1.373 -10.542 1.00 87.12 72 ARG A C 1
ATOM 577 O O . ARG A 1 72 ? -10.032 0.365 -11.166 1.00 87.12 72 ARG A O 1
ATOM 584 N N . PHE A 1 73 ? -9.007 1.345 -9.411 1.00 90.06 73 PHE A N 1
ATOM 585 C CA . PHE A 1 73 ? -8.625 0.118 -8.740 1.00 90.06 73 PHE A CA 1
ATOM 586 C C . PHE A 1 73 ? -8.629 0.339 -7.231 1.00 90.06 73 PHE A C 1
ATOM 588 O O . PHE A 1 73 ? -8.767 1.457 -6.742 1.00 90.06 73 PHE A O 1
ATOM 595 N N . TYR A 1 74 ? -8.523 -0.749 -6.490 1.00 92.38 74 TYR A N 1
ATOM 596 C CA . TYR A 1 74 ? -8.513 -0.757 -5.042 1.00 92.38 74 TYR A CA 1
ATOM 597 C C . TYR A 1 74 ? -7.277 -1.511 -4.585 1.00 92.38 74 TYR A C 1
ATOM 599 O O . TYR A 1 74 ? -6.942 -2.552 -5.159 1.00 92.38 74 TYR A O 1
ATOM 607 N N . ILE A 1 75 ? -6.630 -0.998 -3.546 1.00 93.00 75 ILE A N 1
ATOM 608 C CA . ILE A 1 75 ? -5.572 -1.714 -2.843 1.00 93.00 75 ILE A CA 1
ATOM 609 C C . ILE A 1 75 ? -6.167 -2.210 -1.530 1.00 93.00 75 ILE A C 1
ATOM 611 O O . ILE A 1 75 ? -6.702 -1.433 -0.740 1.00 93.00 75 ILE A O 1
ATOM 615 N N . ILE A 1 76 ? -6.128 -3.518 -1.326 1.00 94.56 76 ILE A N 1
ATOM 616 C CA . ILE A 1 76 ? -6.589 -4.182 -0.114 1.00 94.56 76 ILE A CA 1
ATOM 617 C C . ILE A 1 76 ? -5.362 -4.451 0.747 1.00 94.56 76 ILE A C 1
ATOM 619 O O . ILE A 1 76 ? -4.354 -4.934 0.242 1.00 94.56 76 ILE A O 1
ATOM 623 N N . PHE A 1 77 ? -5.460 -4.141 2.034 1.00 95.56 77 PHE A N 1
ATOM 624 C CA . PHE A 1 77 ? -4.416 -4.339 3.033 1.00 95.56 77 PHE A CA 1
ATOM 625 C C . PHE A 1 77 ? -4.969 -5.189 4.171 1.00 95.56 77 PHE A C 1
ATOM 627 O O . PHE A 1 77 ? -6.120 -4.991 4.574 1.00 95.56 77 PHE A O 1
ATOM 634 N N . VAL A 1 78 ? -4.141 -6.062 4.745 1.00 96.31 78 VAL A N 1
ATOM 635 C CA . VAL A 1 78 ? -4.391 -6.655 6.064 1.00 96.31 78 VAL A CA 1
ATOM 636 C C . VAL A 1 78 ? -3.335 -6.145 7.037 1.00 96.31 78 VAL A C 1
ATOM 638 O O . VAL A 1 78 ? -2.166 -6.530 6.973 1.00 96.31 78 VAL A O 1
ATOM 641 N N . PHE A 1 79 ? -3.763 -5.271 7.942 1.00 96.56 79 PHE A N 1
ATOM 642 C CA . PHE A 1 79 ? -2.980 -4.799 9.077 1.00 96.56 79 PHE A CA 1
ATOM 643 C C . PHE A 1 79 ? -3.100 -5.824 10.198 1.00 96.56 79 PHE A C 1
ATOM 645 O O . PHE A 1 79 ? -4.178 -5.998 10.757 1.00 96.56 79 PHE A O 1
ATOM 652 N N . LYS A 1 80 ? -2.012 -6.525 10.493 1.00 96.81 80 LYS A N 1
ATOM 653 C CA . LYS A 1 80 ? -1.958 -7.596 11.485 1.00 96.81 80 LYS A CA 1
ATOM 654 C C . LYS A 1 80 ? -2.010 -7.047 12.913 1.00 96.81 80 LYS A C 1
ATOM 656 O O . LYS A 1 80 ? -1.600 -5.911 13.160 1.00 96.81 80 LYS A O 1
ATOM 661 N N . SER A 1 81 ? -2.443 -7.870 13.871 1.00 96.31 81 SER A N 1
ATOM 662 C CA . SER A 1 81 ? -2.457 -7.510 15.304 1.00 96.31 81 SER A CA 1
ATOM 663 C C . SER A 1 81 ? -1.068 -7.166 15.865 1.00 96.31 81 SER A C 1
ATOM 665 O O . SER A 1 81 ? -0.958 -6.454 16.861 1.00 96.31 81 SER A O 1
ATOM 667 N N . ASN A 1 82 ? 0.000 -7.618 15.201 1.00 94.69 82 ASN A N 1
ATOM 668 C CA . ASN A 1 82 ? 1.392 -7.296 15.521 1.00 94.69 82 ASN A CA 1
ATOM 669 C C . ASN A 1 82 ? 1.912 -6.002 14.852 1.00 94.69 82 ASN A C 1
ATOM 671 O O . ASN A 1 82 ? 3.096 -5.694 14.972 1.00 94.69 82 ASN A O 1
ATOM 675 N N . GLY A 1 83 ? 1.068 -5.270 14.117 1.00 93.19 83 GLY A N 1
ATOM 676 C CA . GLY A 1 83 ? 1.446 -4.044 13.403 1.00 93.19 83 GLY A CA 1
ATOM 677 C C . GLY A 1 83 ? 2.105 -4.264 12.034 1.00 93.19 83 GLY A C 1
ATOM 678 O O . GLY A 1 83 ? 2.485 -3.297 11.376 1.00 93.19 83 GLY A O 1
ATOM 679 N N . MET A 1 84 ? 2.237 -5.506 11.559 1.00 94.38 84 MET A N 1
ATOM 680 C CA . MET A 1 84 ? 2.741 -5.778 10.209 1.00 94.38 84 MET A CA 1
ATOM 681 C C . MET A 1 84 ? 1.647 -5.631 9.150 1.00 94.38 84 MET A C 1
ATOM 683 O O . MET A 1 84 ? 0.472 -5.885 9.401 1.00 94.38 84 MET A O 1
ATOM 687 N N . ILE A 1 85 ? 2.038 -5.274 7.927 1.00 94.31 85 ILE A N 1
ATOM 688 C CA . ILE A 1 85 ? 1.133 -5.239 6.773 1.00 94.31 85 ILE A CA 1
ATOM 689 C C . ILE A 1 85 ? 1.344 -6.503 5.940 1.00 94.31 85 ILE A C 1
ATOM 691 O O . ILE A 1 85 ? 2.459 -6.827 5.520 1.00 94.31 85 ILE A O 1
ATOM 695 N N . SER A 1 86 ? 0.255 -7.215 5.689 1.00 93.00 86 SER A N 1
ATOM 696 C CA . SER A 1 86 ? 0.208 -8.481 4.957 1.00 93.00 86 SER A CA 1
ATOM 697 C C . SER A 1 86 ? -0.937 -8.480 3.944 1.00 93.00 86 SER A C 1
ATOM 699 O O . SER A 1 86 ? -1.676 -7.498 3.847 1.00 93.00 86 SER A O 1
ATOM 701 N N . ASP A 1 87 ? -1.026 -9.553 3.152 1.00 91.25 87 ASP A N 1
ATOM 702 C CA . ASP A 1 87 ? -2.124 -9.824 2.211 1.00 91.25 87 ASP A CA 1
ATOM 703 C C . ASP A 1 87 ? -2.518 -8.624 1.347 1.00 91.25 87 ASP A C 1
ATOM 705 O O . ASP A 1 87 ? -3.688 -8.320 1.131 1.00 91.25 87 ASP A O 1
ATOM 709 N N . ILE A 1 88 ? -1.496 -7.911 0.870 1.00 92.50 88 ILE A N 1
ATOM 710 C CA . ILE A 1 88 ? -1.683 -6.756 0.005 1.00 92.50 88 ILE A CA 1
ATOM 711 C C . ILE A 1 88 ? -2.166 -7.261 -1.353 1.00 92.50 88 ILE A C 1
ATOM 713 O O . ILE A 1 88 ? -1.475 -8.037 -2.019 1.00 92.50 88 ILE A O 1
ATOM 717 N N . GLU A 1 89 ? -3.324 -6.797 -1.794 1.00 91.50 89 GLU A N 1
ATOM 718 C CA . GLU A 1 89 ? -3.885 -7.152 -3.093 1.00 91.50 89 GLU A CA 1
ATOM 719 C C . GLU A 1 89 ? -4.285 -5.908 -3.865 1.00 91.50 89 GLU A C 1
ATOM 721 O O . GLU A 1 89 ? -4.802 -4.953 -3.298 1.00 91.50 89 GLU A O 1
ATOM 726 N N . ILE A 1 90 ? -4.099 -5.943 -5.181 1.00 88.94 90 ILE A N 1
ATOM 727 C CA . ILE A 1 90 ? -4.551 -4.879 -6.073 1.00 88.94 90 ILE A CA 1
ATOM 728 C C . ILE A 1 90 ? -5.653 -5.458 -6.954 1.00 88.94 90 ILE A C 1
ATOM 730 O O . ILE A 1 90 ? -5.464 -6.486 -7.610 1.00 88.94 90 ILE A O 1
ATOM 734 N N . ARG A 1 91 ? -6.828 -4.828 -6.931 1.00 89.00 91 ARG A N 1
ATOM 735 C CA . ARG A 1 91 ? -8.039 -5.295 -7.619 1.00 89.00 91 ARG A CA 1
ATOM 736 C C . ARG A 1 91 ? -8.615 -4.175 -8.479 1.00 89.00 91 ARG A C 1
ATOM 738 O O . ARG A 1 91 ? -8.712 -3.044 -8.024 1.00 89.00 91 ARG A O 1
ATOM 745 N N . GLY A 1 92 ? -9.070 -4.488 -9.690 1.00 86.31 92 GLY A N 1
ATOM 746 C CA . GLY A 1 92 ? -9.735 -3.529 -10.583 1.00 86.31 92 GLY A CA 1
ATOM 747 C C . GLY A 1 92 ? -8.970 -3.261 -11.878 1.00 86.31 92 GLY A C 1
ATOM 748 O O . GLY A 1 92 ? -8.085 -4.029 -12.258 1.00 86.31 92 GLY A O 1
ATOM 749 N N . ASN A 1 93 ? -9.345 -2.189 -12.581 1.00 82.75 93 ASN A N 1
ATOM 750 C CA . ASN A 1 93 ? -8.735 -1.832 -13.858 1.00 82.75 93 ASN A CA 1
ATOM 751 C C . ASN A 1 93 ? -7.436 -1.053 -13.618 1.00 82.75 93 ASN A C 1
ATOM 753 O O . ASN A 1 93 ? -7.458 0.148 -13.346 1.00 82.75 93 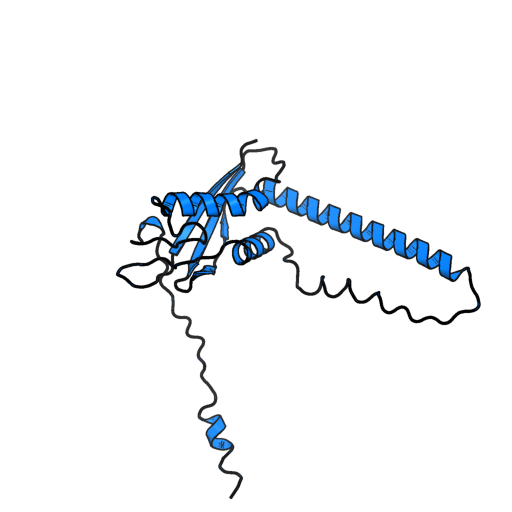ASN A O 1
ATOM 757 N N . GLN A 1 94 ? -6.327 -1.780 -13.723 1.00 78.62 94 GLN A N 1
ATOM 758 C CA . GLN A 1 94 ? -4.954 -1.298 -13.562 1.00 78.62 94 GLN A CA 1
ATOM 759 C C . GLN A 1 94 ? -4.135 -1.454 -14.853 1.00 78.62 94 GLN A C 1
ATOM 761 O O . GLN A 1 94 ? -2.907 -1.432 -14.829 1.00 78.62 94 GLN A O 1
ATOM 766 N N . ASN A 1 95 ? -4.802 -1.646 -15.996 1.00 77.62 95 ASN A N 1
ATOM 767 C CA . ASN A 1 95 ? -4.130 -1.945 -17.260 1.00 77.62 95 ASN A CA 1
ATOM 768 C C . ASN A 1 95 ? -3.232 -0.796 -17.726 1.00 77.62 95 ASN A C 1
ATOM 770 O O . ASN A 1 95 ? -2.180 -1.056 -18.306 1.00 77.62 95 ASN A O 1
ATOM 774 N N . GLY A 1 96 ? -3.634 0.457 -17.482 1.00 73.75 96 GLY A N 1
ATOM 775 C CA . GLY A 1 96 ? -2.796 1.618 -17.791 1.00 73.75 96 GLY A CA 1
ATOM 776 C C . GLY A 1 96 ? -1.503 1.612 -16.976 1.00 73.75 96 GLY A C 1
ATOM 777 O O . GLY A 1 96 ? -0.420 1.731 -17.540 1.00 73.75 96 GLY A O 1
ATOM 778 N N . LEU A 1 97 ? -1.630 1.361 -15.672 1.00 75.38 97 LEU A N 1
ATOM 779 C CA . LEU A 1 97 ? -0.513 1.323 -14.734 1.00 75.38 97 LEU A CA 1
ATOM 780 C C . LEU A 1 97 ? 0.456 0.176 -15.067 1.00 75.38 97 LEU A C 1
ATOM 782 O O . LEU A 1 97 ? 1.646 0.402 -15.250 1.00 75.38 97 LEU A O 1
ATOM 786 N N . LEU A 1 98 ? -0.059 -1.043 -15.272 1.00 78.75 98 LEU A N 1
ATOM 787 C CA . LEU A 1 98 ? 0.751 -2.214 -15.636 1.00 78.75 98 LEU A CA 1
ATOM 788 C C . LEU A 1 98 ? 1.535 -2.031 -16.942 1.00 78.75 98 LEU A C 1
ATOM 790 O O . LEU A 1 98 ? 2.658 -2.522 -17.050 1.00 78.75 98 LEU A O 1
ATOM 794 N N . LYS A 1 99 ? 0.950 -1.359 -17.941 1.00 79.50 99 LYS A N 1
ATOM 795 C CA . LYS A 1 99 ? 1.638 -1.089 -19.211 1.00 79.50 99 LYS A CA 1
ATOM 796 C C . LYS A 1 99 ? 2.833 -0.160 -19.020 1.00 79.50 99 LYS A C 1
ATOM 798 O O . LYS A 1 99 ? 3.863 -0.392 -19.634 1.00 79.50 99 LYS A O 1
ATOM 803 N N . MET A 1 100 ? 2.722 0.850 -18.163 1.00 74.00 100 MET A N 1
ATOM 804 C CA . MET A 1 100 ? 3.820 1.797 -17.938 1.00 74.00 100 MET A CA 1
ATOM 805 C C . MET A 1 100 ? 5.014 1.161 -17.273 1.00 74.00 100 MET A C 1
ATOM 807 O O . MET A 1 100 ? 6.116 1.309 -17.782 1.00 74.00 100 MET A O 1
ATOM 811 N N . TYR A 1 101 ? 4.786 0.390 -16.212 1.00 76.56 101 TYR A N 1
ATOM 812 C CA . TYR A 1 101 ? 5.885 -0.313 -15.559 1.00 76.56 101 TYR A CA 1
ATOM 813 C C . TYR A 1 101 ? 6.553 -1.319 -16.483 1.00 76.56 101 TYR A C 1
ATOM 815 O O . TYR A 1 101 ? 7.769 -1.442 -16.457 1.00 76.56 101 TYR A O 1
ATOM 823 N N . ARG A 1 102 ? 5.785 -2.007 -17.338 1.00 79.81 102 ARG A N 1
ATOM 824 C CA . ARG A 1 102 ? 6.378 -2.898 -18.340 1.00 79.81 102 ARG A CA 1
ATOM 825 C C . ARG A 1 102 ? 7.277 -2.129 -19.309 1.00 79.81 102 ARG A C 1
ATOM 827 O O . ARG A 1 102 ? 8.394 -2.559 -19.553 1.00 79.81 102 ARG A O 1
ATOM 834 N N . ASN A 1 103 ? 6.807 -0.992 -19.817 1.00 80.69 103 ASN A N 1
ATOM 835 C CA . ASN A 1 103 ? 7.589 -0.165 -20.735 1.00 80.69 103 ASN A CA 1
ATOM 836 C C . ASN A 1 103 ? 8.834 0.430 -20.053 1.00 80.69 103 ASN A C 1
ATOM 838 O O . ASN A 1 103 ? 9.867 0.602 -20.686 1.00 80.69 103 ASN A O 1
ATOM 842 N N . GLU A 1 104 ? 8.745 0.785 -18.772 1.00 79.19 104 GLU A N 1
ATOM 843 C CA . GLU A 1 104 ? 9.886 1.255 -17.985 1.00 79.19 104 GLU A CA 1
ATOM 844 C C . GLU A 1 104 ? 10.917 0.144 -17.761 1.00 79.19 104 GLU A C 1
ATOM 846 O O . GLU A 1 104 ? 12.096 0.364 -18.007 1.00 79.19 104 GLU A O 1
ATOM 851 N N . GLU A 1 105 ? 10.474 -1.068 -17.419 1.00 80.88 105 GLU A N 1
ATOM 852 C CA . GLU A 1 105 ? 11.349 -2.241 -17.308 1.00 80.88 105 GLU A CA 1
ATOM 853 C C . GLU A 1 105 ? 12.019 -2.609 -18.641 1.00 80.88 105 GLU A C 1
ATOM 855 O O . GLU A 1 105 ? 13.153 -3.082 -18.645 1.00 80.88 105 GLU A O 1
ATOM 860 N N . GLU A 1 106 ? 11.332 -2.424 -19.770 1.00 84.69 106 GLU A N 1
ATOM 861 C CA . GLU A 1 106 ? 11.910 -2.620 -21.105 1.00 84.69 106 GLU A CA 1
ATOM 862 C C . GLU A 1 106 ? 12.978 -1.560 -21.409 1.00 84.69 106 GLU A C 1
ATOM 864 O O . GLU A 1 106 ? 14.079 -1.928 -21.812 1.00 84.69 106 GLU A O 1
ATOM 869 N N . ARG A 1 107 ? 12.720 -0.279 -21.110 1.00 84.06 107 ARG A N 1
ATOM 870 C CA . ARG A 1 107 ? 13.715 0.798 -21.275 1.00 84.06 107 ARG A CA 1
ATOM 871 C C . ARG A 1 107 ? 14.955 0.593 -20.406 1.00 84.06 107 ARG A C 1
ATOM 873 O O . ARG A 1 107 ? 16.063 0.696 -20.914 1.00 84.06 107 ARG A O 1
ATOM 880 N N . GLU A 1 108 ? 14.785 0.237 -19.131 1.00 84.88 108 GLU A N 1
ATOM 881 C CA . GLU A 1 108 ? 15.919 -0.051 -18.238 1.00 84.88 108 GLU A CA 1
ATOM 882 C C . GLU A 1 108 ? 16.779 -1.217 -18.756 1.00 84.88 108 GLU A C 1
ATOM 884 O O . GLU A 1 108 ? 18.000 -1.214 -18.598 1.00 84.88 108 GLU A O 1
ATOM 889 N N . LYS A 1 109 ? 16.161 -2.235 -19.373 1.00 86.19 109 LYS A N 1
ATOM 890 C CA . LYS A 1 109 ? 16.897 -3.354 -19.983 1.00 86.19 109 LYS A CA 1
ATOM 891 C C . LYS A 1 109 ? 17.656 -2.919 -21.229 1.00 86.19 109 LYS A C 1
ATOM 893 O O . LYS A 1 109 ? 18.812 -3.299 -21.378 1.00 86.19 109 LYS A O 1
ATOM 898 N N . GLU A 1 110 ? 17.026 -2.133 -22.097 1.00 90.31 110 GLU A N 1
ATOM 899 C CA . GLU A 1 110 ? 17.666 -1.605 -23.305 1.00 90.31 110 GLU A CA 1
ATOM 900 C C . GLU A 1 110 ? 18.871 -0.717 -22.961 1.00 90.31 110 GLU A C 1
ATOM 902 O O . GLU A 1 110 ? 19.939 -0.896 -23.546 1.00 90.31 110 GLU A O 1
ATOM 907 N N . GLU A 1 111 ? 18.738 0.165 -21.965 1.00 89.88 111 GLU A N 1
ATOM 908 C CA . GLU A 1 111 ? 19.829 1.024 -21.483 1.00 89.88 111 GLU A CA 1
ATOM 909 C C . GLU A 1 111 ? 20.997 0.203 -20.917 1.00 89.88 111 GLU A C 1
ATOM 911 O O . GLU A 1 111 ? 22.151 0.440 -21.279 1.00 89.88 111 GLU A O 1
ATOM 916 N N . LYS A 1 112 ? 20.709 -0.816 -20.095 1.00 89.19 112 LYS A N 1
ATOM 917 C CA . LYS A 1 112 ? 21.738 -1.733 -19.574 1.00 89.19 112 LYS A CA 1
ATOM 918 C C . LYS A 1 112 ? 22.452 -2.499 -20.687 1.00 89.19 112 LYS A C 1
ATOM 920 O O . LYS A 1 112 ? 23.676 -2.602 -20.675 1.00 89.19 112 LYS A O 1
ATOM 925 N N . GLU A 1 113 ? 21.711 -3.029 -21.660 1.00 92.75 113 GLU A N 1
ATOM 926 C CA . GLU A 1 113 ? 22.313 -3.731 -22.797 1.00 92.75 113 GLU A CA 1
ATOM 927 C C . GLU A 1 113 ? 23.184 -2.800 -23.652 1.00 92.75 113 GLU A C 1
ATOM 929 O O . GLU A 1 113 ? 24.223 -3.222 -24.169 1.00 92.75 113 GLU A O 1
ATOM 934 N N . GLU A 1 114 ? 22.780 -1.542 -23.832 1.00 93.25 114 GLU A N 1
ATOM 935 C CA . GLU A 1 114 ? 23.575 -0.549 -24.552 1.00 93.25 114 GLU A CA 1
ATOM 936 C C . GLU A 1 114 ? 24.864 -0.197 -23.797 1.00 93.25 114 GLU A C 1
ATOM 938 O O . GLU A 1 114 ? 25.940 -0.167 -24.408 1.00 93.25 114 GLU A O 1
ATOM 943 N N . GLU A 1 115 ? 24.783 -0.018 -22.477 1.00 92.12 115 GLU A N 1
ATOM 944 C CA . GLU A 1 115 ? 25.938 0.219 -21.609 1.00 92.12 115 GLU A CA 1
ATOM 945 C C . GLU A 1 115 ? 26.929 -0.956 -21.657 1.00 92.12 115 GLU A C 1
ATOM 947 O O . GLU A 1 115 ? 28.122 -0.758 -21.913 1.00 92.12 115 GLU A O 1
ATOM 952 N N . GLU A 1 116 ? 26.451 -2.197 -21.528 1.00 92.75 116 GLU A N 1
ATOM 953 C CA . GLU A 1 116 ? 27.292 -3.396 -21.634 1.00 92.75 116 GLU A CA 1
ATOM 954 C C . GLU A 1 116 ? 27.963 -3.514 -23.012 1.00 92.75 116 GLU A C 1
ATOM 956 O O . GLU A 1 116 ? 29.156 -3.831 -23.109 1.00 92.75 116 GLU A O 1
ATOM 961 N N . ARG A 1 117 ? 27.238 -3.204 -24.098 1.00 91.56 117 ARG A N 1
ATOM 962 C CA . ARG A 1 117 ? 27.807 -3.169 -25.459 1.00 91.56 117 ARG A CA 1
ATOM 963 C C . ARG A 1 117 ? 28.865 -2.074 -25.604 1.00 91.56 117 ARG A C 1
ATOM 965 O O . ARG A 1 117 ? 29.851 -2.287 -26.317 1.00 91.56 117 ARG A O 1
ATOM 972 N N . ALA A 1 118 ? 28.686 -0.916 -24.969 1.00 90.81 118 ALA A N 1
ATOM 973 C CA . ALA A 1 118 ? 29.669 0.167 -24.979 1.00 90.81 118 ALA A CA 1
ATOM 974 C C . ALA A 1 118 ? 30.949 -0.229 -24.223 1.00 90.81 118 ALA A C 1
ATOM 976 O O . ALA A 1 118 ? 32.053 -0.050 -24.747 1.00 90.81 118 ALA A O 1
ATOM 977 N N . ILE A 1 119 ? 30.809 -0.856 -23.052 1.00 90.75 119 ILE A N 1
ATOM 978 C CA . ILE A 1 119 ? 31.934 -1.379 -22.261 1.00 90.75 119 ILE A CA 1
ATOM 979 C C . ILE A 1 119 ? 32.697 -2.456 -23.047 1.00 90.75 119 ILE A C 1
ATOM 981 O O . ILE A 1 119 ? 33.926 -2.402 -23.142 1.00 90.75 119 ILE A O 1
ATOM 985 N N . ALA A 1 120 ? 31.991 -3.401 -23.677 1.00 88.19 120 ALA A N 1
ATOM 986 C CA . ALA A 1 120 ? 32.611 -4.471 -24.461 1.00 88.19 120 ALA A CA 1
ATOM 987 C C . ALA A 1 120 ? 33.437 -3.942 -25.650 1.00 88.19 120 ALA A C 1
ATOM 989 O O . ALA A 1 120 ? 34.525 -4.459 -25.921 1.00 88.19 120 ALA A O 1
ATOM 990 N N . LYS A 1 121 ? 32.953 -2.890 -26.330 1.00 87.31 121 LYS A N 1
ATOM 991 C CA . LYS A 1 121 ? 33.671 -2.218 -27.431 1.00 87.31 121 LYS A CA 1
ATOM 992 C C . LYS A 1 121 ? 34.929 -1.485 -26.963 1.00 87.31 121 LYS A C 1
ATOM 994 O O . LYS A 1 121 ? 35.919 -1.462 -27.691 1.00 87.31 121 LYS A O 1
ATOM 999 N N . ASN A 1 122 ? 34.904 -0.891 -25.771 1.00 80.31 122 ASN A N 1
ATOM 1000 C CA . ASN A 1 122 ? 36.076 -0.210 -25.217 1.00 80.31 122 ASN A CA 1
ATOM 1001 C C . ASN A 1 122 ? 37.148 -1.215 -24.773 1.00 80.31 122 ASN A C 1
ATOM 1003 O O . ASN A 1 122 ? 38.319 -1.033 -25.098 1.00 80.31 122 ASN A O 1
ATOM 1007 N N . LYS A 1 123 ? 36.745 -2.333 -24.155 1.00 76.25 123 LYS A N 1
ATOM 1008 C CA . LYS A 1 123 ? 37.666 -3.399 -23.733 1.00 76.25 123 LYS A CA 1
ATOM 1009 C C . LYS A 1 123 ? 38.424 -4.040 -24.905 1.00 76.25 123 LYS A C 1
ATOM 1011 O O . LYS A 1 123 ? 39.630 -4.236 -24.827 1.00 76.25 123 LYS A O 1
ATOM 1016 N N . THR A 1 124 ? 37.756 -4.260 -26.041 1.00 63.06 124 THR A N 1
ATOM 1017 C CA . THR A 1 124 ? 38.409 -4.792 -27.258 1.00 63.06 124 THR A CA 1
ATOM 1018 C C . THR A 1 124 ? 39.430 -3.833 -27.881 1.00 63.06 124 THR A C 1
ATOM 1020 O O . THR A 1 124 ? 40.244 -4.258 -28.700 1.00 63.06 124 THR A O 1
ATOM 1023 N N . ARG A 1 125 ? 39.401 -2.545 -27.518 1.00 58.28 125 ARG A N 1
ATOM 1024 C CA . ARG A 1 125 ? 40.340 -1.529 -28.010 1.00 58.28 125 ARG A CA 1
ATOM 1025 C C . ARG A 1 125 ? 41.593 -1.418 -27.135 1.00 58.28 125 ARG A C 1
ATOM 1027 O O . ARG A 1 125 ? 42.655 -1.096 -27.661 1.00 58.28 125 ARG A O 1
ATOM 1034 N N . GLU A 1 126 ? 41.478 -1.717 -25.843 1.00 56.19 126 GLU A N 1
ATOM 1035 C CA . GLU A 1 126 ? 42.605 -1.748 -24.899 1.00 56.19 126 GLU A CA 1
ATOM 1036 C C . GLU A 1 126 ? 43.435 -3.035 -25.029 1.00 56.19 126 GLU A C 1
ATOM 1038 O O . GLU A 1 126 ? 44.661 -2.973 -24.951 1.00 56.19 126 GLU A O 1
ATOM 1043 N N . ASP A 1 127 ? 42.813 -4.160 -25.402 1.00 53.66 127 ASP A N 1
ATOM 1044 C CA . ASP A 1 127 ? 43.518 -5.426 -25.682 1.00 53.66 127 ASP A CA 1
ATOM 1045 C C . ASP A 1 127 ? 44.433 -5.370 -26.933 1.00 53.66 127 ASP A C 1
ATOM 1047 O O . ASP A 1 127 ? 45.217 -6.287 -27.176 1.00 53.66 127 ASP A O 1
ATOM 1051 N N . PHE A 1 128 ? 44.377 -4.291 -27.728 1.00 52.66 128 PHE A N 1
ATOM 1052 C CA . PHE A 1 128 ? 45.269 -4.065 -28.878 1.00 52.66 128 PHE A CA 1
ATOM 1053 C C . PHE A 1 128 ? 46.390 -3.048 -28.609 1.00 52.66 128 PHE A C 1
ATOM 1055 O O . PHE A 1 128 ? 47.149 -2.709 -29.519 1.00 52.66 128 PHE A O 1
ATOM 1062 N N . SER A 1 129 ? 46.516 -2.560 -27.371 1.00 52.66 129 SER A N 1
ATOM 1063 C CA . SER A 1 129 ? 47.543 -1.589 -26.991 1.00 52.66 129 SER A CA 1
ATOM 1064 C C . SER A 1 129 ? 48.092 -1.858 -25.589 1.00 52.66 129 SER A C 1
ATOM 1066 O O . SER A 1 129 ? 47.942 -1.023 -24.705 1.00 52.66 129 SER A O 1
ATOM 1068 N N . SER A 1 130 ? 48.754 -3.000 -25.385 1.00 47.78 130 SER A N 1
ATOM 1069 C CA . SER A 1 130 ? 50.095 -3.080 -24.766 1.00 47.78 130 SER A CA 1
ATOM 1070 C C . SER A 1 130 ? 50.482 -4.521 -24.413 1.00 47.78 130 SER A C 1
ATOM 1072 O O . SER A 1 130 ? 49.947 -5.155 -23.510 1.00 47.78 130 SER A O 1
ATOM 1074 N N . ASP A 1 131 ? 51.505 -5.007 -25.114 1.00 52.94 131 ASP A N 1
ATOM 1075 C CA . ASP A 1 131 ? 52.562 -5.787 -24.479 1.00 52.94 131 ASP A CA 1
ATOM 1076 C C . ASP A 1 131 ? 53.081 -4.970 -23.274 1.00 52.94 131 ASP A C 1
ATOM 1078 O O . ASP A 1 131 ? 53.285 -3.760 -23.405 1.00 52.94 131 ASP A O 1
ATOM 1082 N N . SER A 1 132 ? 53.299 -5.627 -22.132 1.00 50.16 132 SER A N 1
ATOM 1083 C CA . SER A 1 132 ? 53.762 -5.117 -20.820 1.00 50.16 132 SER A CA 1
ATOM 1084 C C . SER A 1 132 ? 52.733 -4.475 -19.856 1.00 50.16 132 SER A C 1
ATOM 1086 O O . SER A 1 132 ? 52.265 -3.363 -20.059 1.00 50.16 132 SER A O 1
ATOM 1088 N N . GLY A 1 133 ? 52.498 -5.132 -18.703 1.00 50.31 133 GLY A N 1
ATOM 1089 C CA . GLY A 1 133 ? 52.029 -4.451 -17.482 1.00 50.31 133 GLY A CA 1
ATOM 1090 C C . GLY A 1 133 ? 50.955 -5.159 -16.652 1.00 50.31 133 GLY A C 1
ATOM 1091 O O . GLY A 1 133 ? 49.781 -4.838 -16.738 1.00 50.31 133 GLY A O 1
ATOM 1092 N N . PHE A 1 134 ? 51.379 -6.081 -15.791 1.00 49.12 134 PHE A N 1
ATOM 1093 C CA . PHE A 1 134 ? 50.585 -6.768 -14.765 1.00 49.12 134 PHE A CA 1
ATOM 1094 C C . PHE A 1 134 ? 49.952 -5.769 -13.766 1.00 49.12 134 PHE A C 1
ATOM 1096 O O . PHE A 1 134 ? 50.679 -4.993 -13.145 1.00 49.12 134 PHE A O 1
ATOM 1103 N N . GLY A 1 135 ? 48.628 -5.808 -13.571 1.00 47.06 135 GLY A N 1
ATOM 1104 C CA . GLY A 1 135 ? 47.921 -4.988 -12.580 1.00 47.06 135 GLY A CA 1
ATOM 1105 C C . GLY A 1 135 ? 46.512 -5.505 -12.277 1.00 47.06 135 GLY A C 1
ATOM 1106 O O . GLY A 1 135 ? 45.627 -5.451 -13.125 1.00 47.06 135 GLY A O 1
ATOM 1107 N N . ASP A 1 136 ? 46.327 -6.027 -11.063 1.00 53.50 136 ASP A N 1
ATOM 1108 C CA . ASP A 1 136 ? 45.092 -6.605 -10.523 1.00 53.50 136 ASP A CA 1
ATOM 1109 C C . ASP A 1 136 ? 43.906 -5.618 -10.518 1.00 53.50 136 ASP A C 1
ATOM 1111 O O . ASP A 1 136 ? 43.926 -4.626 -9.790 1.00 53.50 136 ASP A O 1
ATOM 1115 N N . HIS A 1 137 ? 42.825 -5.924 -11.249 1.00 44.72 137 HIS A N 1
ATOM 1116 C CA . HIS A 1 137 ? 41.569 -5.159 -11.213 1.00 44.72 137 HIS A CA 1
ATOM 1117 C C . HIS A 1 137 ? 40.490 -5.924 -10.428 1.00 44.72 137 HIS A C 1
ATOM 1119 O O . HIS A 1 137 ? 39.905 -6.897 -10.909 1.00 44.72 137 HIS A O 1
ATOM 1125 N N . LYS A 1 138 ? 40.228 -5.477 -9.194 1.00 51.59 138 LYS A N 1
ATOM 1126 C CA . LYS A 1 138 ? 39.293 -6.084 -8.225 1.00 51.59 138 LYS A CA 1
ATOM 1127 C C . LYS A 1 138 ? 37.930 -5.381 -8.119 1.00 51.59 138 LYS A C 1
ATOM 1129 O O . LYS A 1 138 ? 37.211 -5.612 -7.155 1.00 51.59 138 LYS A O 1
ATOM 1134 N N . ASP A 1 139 ? 37.521 -4.607 -9.124 1.00 45.84 139 ASP A N 1
ATOM 1135 C CA . ASP A 1 139 ? 36.331 -3.739 -9.008 1.00 45.84 139 ASP A CA 1
ATOM 1136 C C . ASP A 1 139 ? 35.087 -4.251 -9.762 1.00 45.84 139 ASP A C 1
ATOM 1138 O O . ASP A 1 139 ? 34.018 -3.651 -9.710 1.00 45.84 139 ASP A O 1
ATOM 1142 N N . SER A 1 140 ? 35.173 -5.414 -10.418 1.00 47.81 140 SER A N 1
ATOM 1143 C CA . SER A 1 140 ? 34.062 -6.002 -11.191 1.00 47.81 140 SER A CA 1
ATOM 1144 C C . SER A 1 140 ? 32.995 -6.719 -10.340 1.00 47.81 140 SER A C 1
ATOM 1146 O O . SER A 1 140 ? 32.003 -7.199 -10.894 1.00 47.81 140 SER A O 1
ATOM 1148 N N . LEU A 1 141 ? 33.183 -6.848 -9.024 1.00 48.22 141 LEU A N 1
ATOM 1149 C CA . LEU A 1 141 ? 32.291 -7.633 -8.156 1.00 48.22 141 LEU A CA 1
ATOM 1150 C C . LEU A 1 141 ? 31.186 -6.815 -7.473 1.00 48.22 141 LEU A C 1
ATOM 1152 O O . LEU A 1 141 ? 30.225 -7.404 -6.994 1.00 48.22 141 LEU A O 1
ATOM 1156 N N . PHE A 1 142 ? 31.257 -5.482 -7.487 1.00 39.47 142 PHE A N 1
ATOM 1157 C CA . PHE A 1 142 ? 30.321 -4.648 -6.724 1.00 39.47 142 PHE A CA 1
ATOM 1158 C C . PHE A 1 142 ? 28.918 -4.536 -7.358 1.00 39.47 142 PHE A C 1
ATOM 1160 O O . PHE A 1 142 ? 27.933 -4.357 -6.650 1.00 39.47 142 PHE A O 1
ATOM 1167 N N . TRP A 1 143 ? 28.793 -4.705 -8.681 1.00 38.25 143 TRP A N 1
ATOM 1168 C CA . TRP A 1 143 ? 27.502 -4.578 -9.381 1.00 38.25 143 TRP A CA 1
ATOM 1169 C C . TRP A 1 143 ? 26.686 -5.874 -9.466 1.00 38.25 143 TRP A C 1
ATOM 1171 O O . TRP A 1 143 ? 25.487 -5.814 -9.721 1.00 38.25 143 TRP A O 1
ATOM 1181 N N . LYS A 1 144 ? 27.290 -7.041 -9.196 1.00 42.53 144 LYS A N 1
ATOM 1182 C CA . LYS A 1 144 ? 26.574 -8.331 -9.230 1.00 42.53 144 LYS A CA 1
ATOM 1183 C C . LYS A 1 144 ? 25.754 -8.601 -7.969 1.00 42.53 144 LYS A C 1
ATOM 1185 O O . LYS A 1 144 ? 24.724 -9.261 -8.036 1.00 42.53 144 LYS A O 1
ATOM 1190 N N . GLU A 1 145 ? 26.153 -8.038 -6.833 1.00 38.72 145 GLU A N 1
ATOM 1191 C CA . GLU A 1 145 ? 25.523 -8.336 -5.540 1.00 38.72 145 GLU A CA 1
ATOM 1192 C C . GLU A 1 145 ? 24.202 -7.567 -5.318 1.00 38.72 145 GLU A C 1
ATOM 1194 O O . GLU A 1 145 ? 23.369 -7.957 -4.503 1.00 38.72 145 GLU A O 1
ATOM 1199 N N . ALA A 1 146 ? 23.940 -6.521 -6.113 1.00 42.09 146 ALA A N 1
ATOM 1200 C CA . ALA A 1 146 ? 22.670 -5.788 -6.097 1.00 42.09 146 ALA A CA 1
ATOM 1201 C C . ALA A 1 146 ? 21.555 -6.447 -6.940 1.00 42.09 146 ALA A C 1
ATOM 1203 O O . ALA A 1 146 ? 20.383 -6.091 -6.781 1.00 42.09 146 ALA A O 1
ATOM 1204 N N . GLU A 1 147 ? 21.887 -7.398 -7.822 1.00 47.22 147 GLU A N 1
ATOM 1205 C CA . GLU A 1 147 ? 20.904 -8.148 -8.625 1.00 47.22 147 GLU A CA 1
ATOM 1206 C C . GLU A 1 147 ? 20.426 -9.442 -7.945 1.00 47.22 147 GLU A C 1
ATOM 1208 O O . GLU A 1 147 ? 19.328 -9.914 -8.243 1.00 47.22 147 GLU A O 1
ATOM 1213 N N . GLU A 1 148 ? 21.175 -9.975 -6.972 1.00 43.28 148 GLU A N 1
ATOM 1214 C CA . GLU A 1 148 ? 20.826 -11.225 -6.276 1.00 43.28 148 GLU A CA 1
ATOM 1215 C C . GLU A 1 148 ? 19.781 -11.064 -5.158 1.00 43.28 148 GLU A C 1
ATOM 1217 O O . GLU A 1 148 ? 19.132 -12.039 -4.772 1.00 43.28 148 GLU A O 1
ATOM 1222 N N . ILE A 1 149 ? 19.507 -9.839 -4.692 1.00 48.97 149 ILE A N 1
ATOM 1223 C CA . ILE A 1 149 ? 18.364 -9.569 -3.805 1.00 48.97 149 ILE A CA 1
ATOM 1224 C C . ILE A 1 149 ? 17.114 -9.434 -4.679 1.00 48.97 149 ILE A C 1
ATOM 1226 O O . ILE A 1 149 ? 16.614 -8.332 -4.895 1.00 48.97 149 ILE A O 1
ATOM 1230 N N . GLY A 1 150 ? 16.673 -10.565 -5.240 1.00 45.50 150 GLY A N 1
ATOM 1231 C CA . GLY A 1 150 ? 15.637 -10.705 -6.267 1.00 45.50 150 GLY A CA 1
ATOM 1232 C C . GLY A 1 150 ? 14.671 -9.527 -6.355 1.00 45.50 150 GLY A C 1
ATOM 1233 O O . GLY A 1 150 ? 13.674 -9.471 -5.627 1.00 45.50 150 GLY A O 1
ATOM 1234 N N . ARG A 1 151 ? 14.969 -8.581 -7.261 1.00 53.94 151 ARG A N 1
ATOM 1235 C CA . ARG A 1 151 ? 14.049 -7.480 -7.539 1.00 53.94 151 ARG A CA 1
ATOM 1236 C C . ARG A 1 151 ? 12.728 -8.106 -7.977 1.00 53.94 151 ARG A C 1
ATOM 1238 O O . ARG A 1 151 ? 12.716 -8.904 -8.916 1.00 53.94 151 ARG A O 1
ATOM 1245 N N . PRO A 1 152 ? 11.616 -7.784 -7.306 1.00 58.44 152 PRO A N 1
ATOM 1246 C CA . PRO A 1 152 ? 10.334 -8.331 -7.689 1.00 58.44 152 PRO A CA 1
ATOM 1247 C C . PRO A 1 152 ? 10.025 -7.970 -9.148 1.00 58.44 152 PRO A C 1
ATOM 1249 O O . PRO A 1 152 ? 9.880 -6.804 -9.490 1.00 58.44 152 PRO A O 1
ATOM 1252 N N . ASN A 1 153 ? 9.909 -8.984 -9.998 1.00 63.69 153 ASN A N 1
ATOM 1253 C CA . ASN A 1 153 ? 9.731 -8.893 -11.454 1.00 63.69 153 ASN A CA 1
ATOM 1254 C C . ASN A 1 153 ? 8.290 -8.577 -11.896 1.00 63.69 153 ASN A C 1
ATOM 1256 O O . ASN A 1 153 ? 7.925 -8.777 -13.051 1.00 63.69 153 ASN A O 1
ATOM 1260 N N . SER A 1 154 ? 7.434 -8.151 -10.968 1.00 74.62 154 SER A N 1
ATOM 1261 C CA . SER A 1 154 ? 6.080 -7.718 -11.291 1.00 74.62 154 SER A CA 1
ATOM 1262 C C . SER A 1 154 ? 5.720 -6.476 -10.497 1.00 74.62 154 SER A C 1
ATOM 1264 O O . SER A 1 154 ? 6.080 -6.356 -9.321 1.00 74.62 154 SER A O 1
ATOM 1266 N N . PHE A 1 155 ? 4.935 -5.595 -11.118 1.00 76.81 155 PHE A N 1
ATOM 1267 C CA . PHE A 1 155 ? 4.346 -4.421 -10.473 1.00 76.81 155 PHE A CA 1
ATOM 1268 C C . PHE A 1 155 ? 3.718 -4.758 -9.114 1.00 76.81 155 PHE A C 1
ATOM 1270 O O . PHE A 1 155 ? 4.012 -4.107 -8.116 1.00 76.81 155 PHE A O 1
ATOM 1277 N N . ASN A 1 156 ? 2.922 -5.833 -9.041 1.00 78.44 156 ASN A N 1
ATOM 1278 C CA . ASN A 1 156 ? 2.292 -6.264 -7.792 1.00 78.44 156 ASN A CA 1
ATOM 1279 C C . ASN A 1 156 ? 3.328 -6.549 -6.702 1.00 78.44 156 ASN A C 1
ATOM 1281 O O . ASN A 1 156 ? 3.128 -6.182 -5.547 1.00 78.44 156 ASN A O 1
ATOM 1285 N N . SER A 1 157 ? 4.432 -7.205 -7.051 1.00 81.94 157 SER A N 1
ATOM 1286 C CA . SER A 1 157 ? 5.480 -7.544 -6.095 1.00 81.94 157 SER A CA 1
ATOM 1287 C C . SER A 1 157 ? 6.320 -6.316 -5.697 1.00 81.94 157 SER A C 1
ATOM 1289 O O . SER A 1 157 ? 6.642 -6.179 -4.516 1.00 81.94 157 SER A O 1
ATOM 1291 N N . ARG A 1 158 ? 6.605 -5.384 -6.624 1.00 82.62 158 ARG A N 1
ATOM 1292 C CA . ARG A 1 158 ? 7.277 -4.102 -6.317 1.00 82.62 158 ARG A CA 1
ATOM 1293 C C . ARG A 1 158 ? 6.414 -3.221 -5.413 1.00 82.62 158 ARG A C 1
ATOM 1295 O O . ARG A 1 158 ? 6.898 -2.758 -4.386 1.00 82.62 158 ARG A O 1
ATOM 1302 N N . MET A 1 159 ? 5.127 -3.085 -5.725 1.00 84.25 159 MET A N 1
ATOM 1303 C CA . MET A 1 159 ? 4.155 -2.367 -4.896 1.00 84.25 159 MET A CA 1
ATOM 1304 C C . MET A 1 159 ? 4.054 -2.981 -3.492 1.00 84.25 159 MET A C 1
ATOM 1306 O O . MET A 1 159 ? 4.119 -2.274 -2.489 1.00 84.25 159 MET A O 1
ATOM 1310 N N . LYS A 1 160 ? 3.947 -4.314 -3.395 1.00 88.00 160 LYS A N 1
ATOM 1311 C CA . LYS A 1 160 ? 3.943 -5.037 -2.110 1.00 88.00 160 LYS A CA 1
ATOM 1312 C C . LYS A 1 160 ? 5.181 -4.729 -1.274 1.00 88.00 160 LYS A C 1
ATOM 1314 O O . LYS A 1 160 ? 5.062 -4.493 -0.072 1.00 88.00 160 LYS A O 1
ATOM 1319 N N . TYR A 1 161 ? 6.353 -4.760 -1.901 1.00 87.56 161 TYR A N 1
ATOM 1320 C CA . TYR A 1 161 ? 7.620 -4.448 -1.249 1.00 87.56 161 TYR A CA 1
ATOM 1321 C C . TYR A 1 161 ? 7.658 -2.990 -0.777 1.00 87.56 161 TYR A C 1
ATOM 1323 O O . TYR A 1 161 ? 7.945 -2.727 0.391 1.00 87.56 161 TYR A O 1
ATOM 1331 N N . PHE A 1 162 ? 7.278 -2.057 -1.652 1.00 88.69 162 PHE A N 1
ATOM 1332 C CA . PHE A 1 162 ? 7.204 -0.634 -1.343 1.00 88.69 162 PHE A CA 1
ATOM 1333 C C . PHE A 1 162 ? 6.300 -0.364 -0.133 1.00 88.69 162 PHE A C 1
ATOM 1335 O O . PHE A 1 162 ? 6.734 0.286 0.817 1.00 88.69 162 PHE A O 1
ATOM 1342 N N . ILE A 1 163 ? 5.085 -0.922 -0.117 1.00 90.62 163 ILE A N 1
ATOM 1343 C CA . ILE A 1 163 ? 4.123 -0.754 0.982 1.00 90.62 163 ILE A CA 1
ATOM 1344 C C . ILE A 1 163 ? 4.699 -1.253 2.308 1.00 90.62 163 ILE A C 1
ATOM 1346 O O . ILE A 1 163 ? 4.670 -0.529 3.302 1.00 90.62 163 ILE A O 1
ATOM 1350 N N . LYS A 1 164 ? 5.255 -2.471 2.334 1.00 90.38 164 LYS A N 1
ATOM 1351 C CA . LYS A 1 164 ? 5.818 -3.069 3.559 1.00 90.38 164 LYS A CA 1
ATOM 1352 C C . LYS A 1 164 ? 6.978 -2.249 4.135 1.00 90.38 164 LYS A C 1
ATOM 1354 O O . LYS A 1 164 ? 7.179 -2.201 5.355 1.00 90.38 164 LYS A O 1
ATOM 1359 N N . ASN A 1 165 ? 7.740 -1.596 3.265 1.00 89.81 165 ASN A N 1
ATOM 1360 C CA . ASN A 1 165 ? 8.918 -0.849 3.676 1.00 89.81 165 ASN A CA 1
ATOM 1361 C C . ASN A 1 165 ? 8.602 0.593 4.070 1.00 89.81 165 ASN A C 1
ATOM 1363 O O . ASN A 1 165 ? 9.213 1.082 5.018 1.00 89.81 165 ASN A O 1
ATOM 1367 N N . ASN A 1 166 ? 7.627 1.232 3.421 1.00 90.38 166 ASN A N 1
ATOM 1368 C CA . ASN A 1 166 ? 7.358 2.663 3.589 1.00 90.38 166 ASN A CA 1
ATOM 1369 C C . ASN A 1 166 ? 6.173 2.986 4.501 1.00 90.38 166 ASN A C 1
ATOM 1371 O O . ASN A 1 166 ? 6.063 4.119 4.966 1.00 90.38 166 ASN A O 1
ATOM 1375 N N . ILE A 1 167 ? 5.301 2.018 4.792 1.00 93.00 167 ILE A N 1
ATOM 1376 C CA . ILE A 1 167 ? 4.170 2.227 5.698 1.00 93.00 167 ILE A CA 1
ATOM 1377 C C . ILE A 1 167 ? 4.450 1.478 6.997 1.00 93.00 167 ILE A C 1
ATOM 1379 O O . ILE A 1 167 ? 4.575 0.252 7.020 1.00 93.00 167 ILE A O 1
ATOM 1383 N N . LYS A 1 168 ? 4.567 2.236 8.090 1.00 94.81 168 LYS A N 1
ATOM 1384 C CA . LYS A 1 168 ? 4.820 1.713 9.436 1.00 94.81 168 LYS A CA 1
ATOM 1385 C C . LYS A 1 168 ? 3.616 1.970 10.327 1.00 94.81 168 LYS A C 1
ATOM 1387 O O . LYS A 1 168 ? 3.113 3.089 10.397 1.00 94.81 168 LYS A O 1
ATOM 1392 N N . VAL A 1 169 ? 3.166 0.922 11.007 1.00 96.12 169 VAL A N 1
ATOM 1393 C CA . VAL A 1 169 ? 2.085 0.999 11.988 1.00 96.12 169 VAL A CA 1
ATOM 1394 C C . VAL A 1 169 ? 2.709 1.250 13.355 1.00 96.12 169 VAL A C 1
ATOM 1396 O O . VAL A 1 169 ? 3.525 0.460 13.820 1.00 96.12 169 VAL A O 1
ATOM 1399 N N . SER A 1 170 ? 2.329 2.360 13.975 1.00 96.31 170 SER A N 1
ATOM 1400 C CA . SER A 1 170 ? 2.737 2.760 15.323 1.00 96.31 170 SER A CA 1
ATOM 1401 C C . SER A 1 170 ? 1.939 2.000 16.385 1.00 96.31 170 SER A C 1
ATOM 1403 O O . SER A 1 170 ? 2.505 1.464 17.337 1.00 96.31 170 SER A O 1
ATOM 1405 N N . LYS A 1 171 ? 0.615 1.880 16.191 1.00 96.81 171 LYS A N 1
ATOM 1406 C CA . LYS A 1 171 ? -0.267 1.074 17.051 1.00 96.81 171 LYS A CA 1
ATOM 1407 C C . LYS A 1 171 ? -1.217 0.218 16.209 1.00 96.81 171 LYS A C 1
ATOM 1409 O O . LYS A 1 171 ? -1.825 0.756 15.281 1.00 96.81 171 LYS A O 1
ATOM 1414 N N . PRO A 1 172 ? -1.354 -1.089 16.495 1.00 96.94 172 PRO A N 1
ATOM 1415 C CA . PRO A 1 172 ? -2.310 -1.944 15.799 1.00 96.94 172 PRO A CA 1
ATOM 1416 C C . PRO A 1 172 ? -3.751 -1.533 16.125 1.00 96.94 172 PRO A C 1
ATOM 1418 O O . PRO A 1 172 ? -4.002 -0.806 17.086 1.00 96.94 172 PRO A O 1
ATOM 1421 N N . ALA A 1 173 ? -4.701 -2.014 15.324 1.00 96.94 173 ALA A N 1
ATOM 1422 C CA . ALA A 1 173 ? -6.116 -1.838 15.628 1.00 96.94 173 ALA A CA 1
ATOM 1423 C C . ALA A 1 173 ? -6.497 -2.564 16.917 1.00 96.94 173 ALA A C 1
ATOM 1425 O O . ALA A 1 173 ? -5.948 -3.630 17.211 1.00 96.94 173 ALA A O 1
ATOM 1426 N N . GLN A 1 174 ? -7.496 -2.034 17.621 1.00 96.31 174 GLN A N 1
ATOM 1427 C CA . GLN A 1 174 ? -8.036 -2.665 18.816 1.00 96.31 174 GLN A CA 1
ATOM 1428 C C . GLN A 1 174 ? -9.544 -2.886 18.741 1.00 96.31 174 GLN A C 1
ATOM 1430 O O . GLN A 1 174 ? -10.323 -2.056 18.254 1.00 96.31 174 GLN A O 1
ATOM 1435 N N . MET A 1 175 ? -9.965 -4.020 19.289 1.00 95.38 175 MET A N 1
ATOM 1436 C CA . MET A 1 175 ? -11.363 -4.352 19.521 1.00 95.38 175 MET A CA 1
ATOM 1437 C C . MET A 1 175 ? -11.483 -4.950 20.918 1.00 95.38 175 MET A C 1
ATOM 1439 O O . MET A 1 175 ? -10.766 -5.880 21.260 1.00 95.38 175 MET A O 1
ATOM 1443 N N . ASN A 1 176 ? -12.365 -4.385 21.745 1.00 93.81 176 ASN A N 1
ATOM 1444 C CA . ASN A 1 176 ? -12.540 -4.790 23.146 1.00 93.81 176 ASN A CA 1
ATOM 1445 C C . ASN A 1 176 ? -11.241 -4.773 23.986 1.00 93.81 176 ASN A C 1
ATOM 1447 O O . ASN A 1 176 ? -11.123 -5.528 24.942 1.00 93.81 176 ASN A O 1
ATOM 1451 N N . GLY A 1 177 ? -10.286 -3.898 23.649 1.00 93.06 177 GLY A N 1
ATOM 1452 C CA . GLY A 1 177 ? -9.000 -3.773 24.350 1.00 93.06 177 GLY A CA 1
ATOM 1453 C C . GLY A 1 177 ? -7.918 -4.755 23.890 1.00 93.06 177 GLY A C 1
ATOM 1454 O O . GLY A 1 177 ? -6.804 -4.707 24.403 1.00 93.06 177 GLY A O 1
ATOM 1455 N N . GLU A 1 178 ? -8.213 -5.612 22.912 1.00 95.12 178 GLU A N 1
ATOM 1456 C CA . GLU A 1 178 ? -7.257 -6.555 22.331 1.00 95.12 178 GLU A CA 1
ATOM 1457 C C . GLU A 1 178 ? -6.804 -6.086 20.949 1.00 95.12 178 GLU A C 1
ATOM 1459 O O . GLU A 1 178 ? -7.597 -5.536 20.179 1.00 95.12 178 GLU A O 1
ATOM 1464 N N . ASN A 1 179 ? -5.534 -6.331 20.618 1.00 96.25 179 ASN A N 1
ATOM 1465 C CA . ASN A 1 179 ? -5.008 -6.056 19.286 1.00 96.25 179 ASN A CA 1
ATOM 1466 C C . ASN A 1 179 ? -5.599 -7.047 18.281 1.00 96.25 179 ASN A C 1
ATOM 1468 O O . ASN A 1 179 ? -5.552 -8.258 18.495 1.00 96.25 179 ASN A O 1
ATOM 1472 N N . VAL A 1 180 ? -6.105 -6.543 17.159 1.00 96.62 180 VAL A N 1
ATOM 1473 C CA . VAL A 1 180 ? -6.773 -7.367 16.146 1.00 96.62 180 VAL A CA 1
ATOM 1474 C C . VAL A 1 180 ? -6.243 -7.101 14.746 1.00 96.62 180 VAL A C 1
ATOM 1476 O O . VAL A 1 180 ? -5.776 -6.008 14.427 1.00 96.62 180 VAL A O 1
ATOM 1479 N N . SER A 1 181 ? -6.360 -8.114 13.890 1.00 97.00 181 SER A N 1
ATOM 1480 C CA . SER A 1 181 ? -6.144 -7.958 12.457 1.00 97.00 181 SER A CA 1
ATOM 1481 C C . SER A 1 181 ? -7.286 -7.204 11.793 1.00 97.00 181 SER A C 1
ATOM 1483 O O . SER A 1 181 ? -8.458 -7.493 12.043 1.00 97.00 181 SER A O 1
ATOM 1485 N N . VAL A 1 182 ? -6.955 -6.293 10.881 1.00 97.38 182 VAL A N 1
ATOM 1486 C CA . VAL A 1 182 ? -7.926 -5.467 10.163 1.00 97.38 182 VAL A CA 1
ATOM 1487 C C . VAL A 1 182 ? -7.662 -5.450 8.669 1.00 97.38 182 VAL A C 1
ATOM 1489 O O . VAL A 1 182 ? -6.567 -5.134 8.211 1.00 97.38 182 VAL A O 1
ATOM 1492 N N . ARG A 1 183 ? -8.716 -5.718 7.899 1.00 97.31 183 ARG A N 1
ATOM 1493 C CA . ARG A 1 183 ? -8.768 -5.526 6.456 1.00 97.31 183 ARG A CA 1
ATOM 1494 C C . ARG A 1 183 ? -9.234 -4.112 6.129 1.00 97.31 183 ARG A C 1
ATOM 1496 O O . ARG A 1 183 ? -10.324 -3.703 6.536 1.00 97.31 183 ARG A O 1
ATOM 1503 N N . TYR A 1 184 ? -8.441 -3.408 5.332 1.00 96.94 184 TYR A N 1
ATOM 1504 C CA . TYR A 1 184 ? -8.765 -2.087 4.801 1.00 96.94 184 TYR A CA 1
ATOM 1505 C C . TYR A 1 184 ? -8.705 -2.093 3.273 1.00 96.94 184 TYR A C 1
ATOM 1507 O O . TYR A 1 184 ? -7.845 -2.744 2.685 1.00 96.94 184 TYR A O 1
ATOM 1515 N N . MET A 1 185 ? -9.616 -1.366 2.632 1.00 95.62 185 MET A N 1
ATOM 1516 C CA . MET A 1 185 ? -9.672 -1.221 1.180 1.00 95.62 185 MET A CA 1
ATOM 1517 C C . MET A 1 185 ? -9.520 0.255 0.824 1.00 95.62 185 MET A C 1
ATOM 1519 O O . MET A 1 185 ? -10.403 1.057 1.125 1.00 95.62 185 MET A O 1
ATOM 1523 N N . LEU A 1 186 ? -8.419 0.600 0.159 1.00 94.00 186 LEU A N 1
ATOM 1524 C CA . LEU A 1 186 ? -8.148 1.946 -0.327 1.00 94.00 186 LEU A CA 1
ATOM 1525 C C . LEU A 1 186 ? -8.599 2.074 -1.788 1.00 94.00 186 LEU A C 1
ATOM 1527 O O . LEU A 1 186 ? -7.981 1.458 -2.662 1.00 94.00 186 LEU A O 1
ATOM 1531 N N . PRO A 1 187 ? -9.652 2.850 -2.086 1.00 92.25 187 PRO A N 1
ATOM 1532 C CA . PRO A 1 187 ? -10.009 3.168 -3.460 1.00 92.25 187 PRO A CA 1
ATOM 1533 C C . PRO A 1 187 ? -9.005 4.151 -4.068 1.00 92.25 187 PRO A C 1
ATOM 1535 O O . PRO A 1 187 ? -8.746 5.209 -3.501 1.00 92.25 187 PRO A O 1
ATOM 1538 N N . ILE A 1 188 ? -8.494 3.827 -5.254 1.00 89.12 188 ILE A N 1
ATOM 1539 C CA . ILE A 1 188 ? -7.641 4.697 -6.063 1.00 89.12 188 ILE A CA 1
ATOM 1540 C C . ILE A 1 188 ? -8.377 5.033 -7.359 1.00 89.12 188 ILE A C 1
ATOM 1542 O O . ILE A 1 188 ? -8.845 4.155 -8.091 1.00 89.12 188 ILE A O 1
ATOM 1546 N N . SER A 1 189 ? -8.478 6.327 -7.649 1.00 85.81 189 SER A N 1
ATOM 1547 C CA . SER A 1 189 ? -9.042 6.834 -8.895 1.00 85.81 189 SER A CA 1
ATOM 1548 C C . SER A 1 189 ? -8.052 7.801 -9.520 1.00 85.81 189 SER A C 1
ATOM 1550 O O . SER A 1 189 ? -7.814 8.873 -8.974 1.00 85.81 189 SER A O 1
ATOM 1552 N N . LEU A 1 190 ? -7.514 7.427 -10.677 1.00 81.50 190 LEU A N 1
ATOM 1553 C CA . LEU A 1 190 ? -6.624 8.274 -11.463 1.00 81.50 190 LEU A CA 1
ATOM 1554 C C . LEU A 1 190 ? -7.445 8.902 -12.586 1.00 81.50 190 LEU A C 1
ATOM 1556 O O . LEU A 1 190 ? -8.050 8.188 -13.393 1.00 81.50 190 LEU A O 1
ATOM 1560 N N . SER A 1 191 ? -7.511 10.228 -12.610 1.00 71.19 191 SER A N 1
ATOM 1561 C CA . SER A 1 191 ? -8.129 11.004 -13.685 1.00 71.19 191 SER A CA 1
ATOM 1562 C C . SER A 1 191 ? -7.119 12.014 -14.201 1.00 71.19 191 SER A C 1
ATOM 1564 O O . SER A 1 191 ? -6.650 12.833 -13.415 1.00 71.19 191 SER A O 1
ATOM 1566 N N . PHE A 1 192 ? -6.832 11.931 -15.495 1.00 62.12 192 PHE A N 1
ATOM 1567 C CA . PHE A 1 192 ? -6.009 12.863 -16.255 1.00 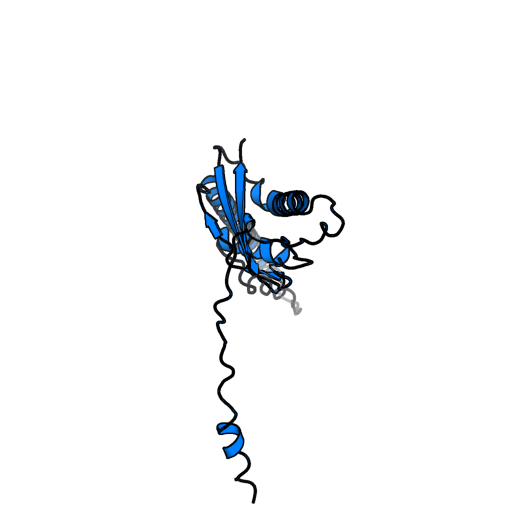62.12 192 PHE A CA 1
ATOM 1568 C C . PHE A 1 192 ? -6.905 13.622 -17.232 1.00 62.12 192 PHE A C 1
ATOM 1570 O O . PHE A 1 192 ? -7.906 13.008 -17.687 1.00 62.12 192 PHE A O 1
#

Sequence (192 aa):
MKDIFCIIAVLFGVSLLAQDNDEKIYNFNVVKEIPIIVGCEESADREKCFKEVLFEKLSDYIFDCNCTSRQRFYIIFVFKSNGMISDIEIRGNQNGLLKMYRNEEEREKEEKEEEERAIAKNKTREDFSSDSGFGDHKDSLFWKEAEEIGRPNSFNSRMKYFIKNNIKVSKPAQMNGENVSVRYMLPISLSF